Protein AF-A0A0S2LND2-F1 (afdb_monomer)

Mean predicted aligned error: 16.45 Å

Secondary structure (DSSP, 8-state):
--HHHHHH--TTTHHHHHHHHS-----TTS--EEEESS-HHHHHHHHHHS---HHHHHHHTSGGGEEEE-HHHHHHHHHHHHHHH--HHHHHHHHHHTT-HHHHHHHHHHHHHHHHHHHHHHTT-STT-HHHHHHHHHHHHSSTTHHHHHHHHHHHHHHHHHTT-PPPTT---EEEETTEEEE-----SSHHHHHHHHTT---------THHHHSS-S------SS--

Organism: NCBI:txid993091

Radius of gyration: 30.18 Å; Cα contacts (8 Å, |Δi|>4): 184; chains: 1; bounding box: 76×58×68 Å

pLDDT: mean 71.15, std 20.19, range [30.23, 96.88]

Solvent-accessible surface area (backbone atoms only — not comparable to full-atom values): 13703 Å² total; per-residue (Å²): 137,55,80,65,56,69,72,65,60,41,87,82,48,32,71,50,55,57,46,70,72,64,65,66,90,74,66,94,85,62,72,67,42,86,43,59,73,63,54,76,69,58,52,66,52,55,60,70,80,39,79,86,53,63,67,59,65,58,40,63,81,29,75,90,26,48,44,78,29,46,65,70,53,48,36,49,51,26,47,45,49,23,73,64,68,66,42,48,64,30,54,15,47,33,27,42,78,71,67,41,48,72,60,15,54,51,33,46,54,49,50,52,51,52,54,51,47,54,57,25,48,77,65,65,51,30,90,88,24,68,69,44,44,54,54,52,52,54,60,48,61,74,38,96,58,27,69,59,55,50,51,52,49,49,53,52,50,53,50,62,68,36,54,86,51,78,75,50,98,81,63,80,53,89,41,78,56,94,94,37,83,47,88,63,88,72,97,53,64,41,76,68,50,48,54,59,46,58,80,66,52,67,97,53,88,40,88,38,49,44,18,70,84,68,72,65,72,87,41,30,78,57,83,67,94,66,87,129

Sequence (228 aa):
MTPWFNRLKNEENKNYYDFLENVGPYESNIKLHVHHIIPRFCFDFFLQESYKQTNLVEYRDSPANLIRLSLKDHIKAHQLLYEIYGDKRDASAVKLLTGQTSDAVKLWRQAGAEATHKLLKAKGSHFWSPEFQKIQVAKSLQKENALQSRSEGGKKGGRKRNINIAIKKDDRYLFFFKEKEYLCIFNCETGGDIVRILNKAIFTNLKRVTPLLKRQRKSLYGWSCEKL

Structure (mmCIF, N/CA/C/O backbone):
data_AF-A0A0S2LND2-F1
#
_entry.id   AF-A0A0S2LND2-F1
#
loop_
_atom_site.group_PDB
_atom_site.id
_atom_site.type_symbol
_atom_site.label_atom_id
_atom_site.label_alt_id
_atom_site.label_comp_id
_atom_site.label_asym_id
_atom_site.label_entity_id
_atom_site.label_seq_id
_atom_site.pdbx_PDB_ins_code
_atom_site.Cartn_x
_atom_site.Cartn_y
_atom_site.Cartn_z
_atom_site.occupancy
_atom_site.B_iso_or_equiv
_atom_site.auth_seq_id
_atom_site.auth_comp_id
_atom_site.auth_asym_id
_atom_site.auth_atom_id
_atom_site.pdbx_PDB_model_num
ATOM 1 N N . MET A 1 1 ? 24.317 0.286 -20.045 1.00 59.16 1 MET A N 1
ATOM 2 C CA . MET A 1 1 ? 23.834 0.453 -18.652 1.00 59.16 1 MET A CA 1
ATOM 3 C C . MET A 1 1 ? 24.978 0.941 -17.774 1.00 59.16 1 MET A C 1
ATOM 5 O O . MET A 1 1 ? 26.118 0.905 -18.220 1.00 59.16 1 MET A O 1
ATOM 9 N N . THR A 1 2 ? 24.685 1.477 -16.589 1.00 56.09 2 THR A N 1
ATOM 10 C CA . THR A 1 2 ? 25.661 2.175 -15.729 1.00 56.09 2 THR A CA 1
ATOM 11 C C . THR A 1 2 ? 26.394 1.233 -14.760 1.00 56.09 2 THR A C 1
ATOM 13 O O . THR A 1 2 ? 25.910 0.131 -14.506 1.00 56.09 2 THR A O 1
ATOM 16 N N . PRO A 1 3 ? 27.526 1.646 -14.148 1.00 58.41 3 PRO A N 1
ATOM 17 C CA . PRO A 1 3 ? 28.260 0.807 -13.190 1.00 58.41 3 PRO A CA 1
ATOM 18 C C . PRO A 1 3 ? 27.436 0.353 -11.973 1.00 58.41 3 PRO A C 1
ATOM 20 O O . PRO A 1 3 ? 27.696 -0.710 -11.416 1.00 58.41 3 PRO A O 1
ATOM 23 N N . TRP A 1 4 ? 26.428 1.135 -11.570 1.00 59.66 4 TRP A N 1
ATOM 24 C CA . TRP A 1 4 ? 25.508 0.772 -10.489 1.00 59.66 4 TRP A CA 1
ATOM 25 C C . TRP A 1 4 ? 24.573 -0.379 -10.866 1.00 59.66 4 TRP A C 1
ATOM 27 O O . TRP A 1 4 ? 24.298 -1.226 -10.025 1.00 59.66 4 TRP A O 1
ATOM 37 N N . PHE A 1 5 ? 24.146 -0.457 -12.129 1.00 57.81 5 PHE A N 1
ATOM 38 C CA . PHE A 1 5 ? 23.275 -1.523 -12.629 1.00 57.81 5 PHE A CA 1
ATOM 39 C C . PHE A 1 5 ? 23.896 -2.909 -12.392 1.00 57.81 5 PHE A C 1
ATOM 41 O O . PHE A 1 5 ? 23.303 -3.766 -11.740 1.00 57.81 5 PHE A O 1
ATOM 48 N N . ASN A 1 6 ? 25.150 -3.086 -12.817 1.00 61.78 6 ASN A N 1
ATOM 49 C CA . ASN A 1 6 ? 25.872 -4.353 -12.680 1.00 61.78 6 ASN A CA 1
ATOM 50 C C . ASN A 1 6 ? 26.235 -4.694 -11.224 1.00 61.78 6 ASN A C 1
ATOM 52 O O . ASN A 1 6 ? 26.449 -5.860 -10.919 1.00 61.78 6 ASN A O 1
ATOM 56 N N . ARG A 1 7 ? 26.312 -3.701 -10.324 1.00 64.88 7 ARG A N 1
ATOM 57 C CA . ARG A 1 7 ? 26.546 -3.930 -8.885 1.00 64.88 7 ARG A CA 1
ATOM 58 C C . ARG A 1 7 ? 25.305 -4.410 -8.141 1.00 64.88 7 ARG A C 1
ATOM 60 O O . ARG A 1 7 ? 25.451 -5.064 -7.116 1.00 64.88 7 ARG A O 1
ATOM 67 N N . LEU A 1 8 ? 24.111 -4.044 -8.610 1.00 69.38 8 LEU A N 1
ATOM 68 C CA . LEU A 1 8 ? 22.861 -4.433 -7.957 1.00 69.38 8 LEU A CA 1
ATOM 69 C C . LEU A 1 8 ? 22.284 -5.739 -8.493 1.00 69.38 8 LEU A C 1
ATOM 71 O O . LEU A 1 8 ? 21.543 -6.386 -7.760 1.00 69.38 8 LEU A O 1
ATOM 75 N N . LYS A 1 9 ? 22.622 -6.123 -9.728 1.00 73.69 9 LYS A N 1
ATOM 76 C CA . LYS A 1 9 ? 22.185 -7.372 -10.358 1.00 73.69 9 LYS A CA 1
ATOM 77 C C . LYS A 1 9 ? 22.767 -8.586 -9.613 1.00 73.69 9 LYS A C 1
ATOM 79 O O . LYS A 1 9 ? 23.920 -8.954 -9.822 1.00 73.69 9 LYS A O 1
ATOM 84 N N . ASN A 1 10 ? 21.962 -9.190 -8.742 1.00 79.81 10 ASN A N 1
ATOM 85 C CA . ASN A 1 10 ? 22.251 -10.416 -7.992 1.00 79.81 10 ASN A CA 1
ATOM 86 C C . ASN A 1 10 ? 21.235 -11.513 -8.373 1.00 79.81 10 ASN A C 1
ATOM 88 O O . ASN A 1 10 ? 20.334 -11.262 -9.169 1.00 79.81 10 ASN A O 1
ATOM 92 N N . GLU A 1 11 ? 21.349 -12.729 -7.830 1.00 78.56 11 GLU A N 1
ATOM 93 C CA . GLU A 1 11 ? 20.420 -13.821 -8.182 1.00 78.56 11 GLU A CA 1
ATOM 94 C C . GLU A 1 11 ? 18.953 -13.514 -7.827 1.00 78.56 11 GLU A C 1
ATOM 96 O O . GLU A 1 11 ? 18.056 -13.858 -8.594 1.00 78.56 11 GLU A O 1
ATOM 101 N N . GLU A 1 12 ? 18.707 -12.808 -6.720 1.00 80.75 12 GLU A N 1
ATOM 102 C CA . GLU A 1 12 ? 17.363 -12.487 -6.219 1.00 80.75 12 GLU A CA 1
ATOM 103 C C . GLU A 1 12 ? 16.606 -11.514 -7.135 1.00 80.75 12 GLU A C 1
ATOM 105 O O . GLU A 1 12 ? 15.390 -11.616 -7.286 1.00 80.75 12 GLU A O 1
ATOM 110 N N . ASN A 1 13 ? 17.315 -10.570 -7.763 1.00 85.81 13 ASN A N 1
ATOM 111 C CA . ASN A 1 13 ? 16.724 -9.534 -8.615 1.00 85.81 13 ASN A CA 1
ATOM 112 C C . ASN A 1 13 ? 17.078 -9.659 -10.107 1.00 85.81 13 ASN A C 1
ATOM 114 O O . ASN A 1 13 ? 16.601 -8.859 -10.920 1.00 85.81 13 ASN A O 1
ATOM 118 N N . LYS A 1 14 ? 17.850 -10.686 -10.489 1.00 88.06 14 LYS A N 1
ATOM 119 C CA . LYS A 1 14 ? 18.263 -10.968 -11.870 1.00 88.06 14 LYS A CA 1
ATOM 120 C C . LYS A 1 14 ? 17.094 -10.904 -12.850 1.00 88.06 14 LYS A C 1
ATOM 122 O O . LYS A 1 14 ? 17.193 -10.196 -13.843 1.00 88.06 14 LYS A O 1
ATOM 127 N N . ASN A 1 15 ? 15.972 -11.554 -12.535 1.00 90.88 15 ASN A N 1
ATOM 128 C CA . ASN A 1 15 ? 14.787 -11.604 -13.403 1.00 90.88 15 ASN A CA 1
ATOM 129 C C . ASN A 1 15 ? 14.220 -10.214 -13.752 1.00 90.88 15 ASN A C 1
ATOM 131 O O . ASN A 1 15 ? 13.685 -10.024 -14.841 1.00 90.88 15 ASN A O 1
ATOM 135 N N . TYR A 1 16 ? 14.331 -9.240 -12.844 1.00 93.88 16 TYR A N 1
ATOM 136 C CA . TYR A 1 16 ? 13.891 -7.866 -13.087 1.00 93.88 16 TYR A CA 1
ATOM 137 C C . TYR A 1 16 ? 14.854 -7.110 -14.007 1.00 93.88 16 TYR A C 1
ATOM 139 O O . TYR A 1 16 ? 14.415 -6.439 -14.942 1.00 93.88 16 TYR A O 1
ATOM 147 N N . TYR A 1 17 ? 16.161 -7.248 -13.785 1.00 91.38 17 TYR A N 1
ATOM 148 C CA . TYR A 1 17 ? 17.163 -6.597 -14.626 1.00 91.38 17 TYR A CA 1
ATOM 149 C C . TYR A 1 17 ? 17.274 -7.245 -16.013 1.00 91.38 17 TYR A C 1
ATOM 151 O O . TYR A 1 17 ? 17.298 -6.516 -16.998 1.00 91.38 17 TYR A O 1
ATOM 159 N N . ASP A 1 18 ? 17.235 -8.577 -16.110 1.00 91.75 18 ASP A N 1
ATOM 160 C CA . ASP A 1 18 ? 17.152 -9.314 -17.381 1.00 91.75 18 ASP A CA 1
ATOM 161 C C . ASP A 1 18 ? 15.888 -8.911 -18.164 1.00 91.75 18 ASP A C 1
ATOM 163 O O . ASP A 1 18 ? 15.943 -8.721 -19.377 1.00 91.75 18 ASP A O 1
ATOM 167 N N . PHE A 1 19 ? 14.749 -8.711 -17.490 1.00 94.88 19 PHE A N 1
ATOM 168 C CA . PHE A 1 19 ? 13.549 -8.171 -18.134 1.00 94.88 19 PHE A CA 1
ATOM 169 C C . PHE A 1 19 ? 13.796 -6.765 -18.705 1.00 94.88 19 PHE A C 1
ATOM 171 O O . PHE A 1 19 ? 13.543 -6.543 -19.886 1.00 94.88 19 PHE A O 1
ATOM 178 N N . LEU A 1 20 ? 14.341 -5.833 -17.912 1.00 93.31 20 LEU A N 1
ATOM 179 C CA . LEU A 1 20 ? 14.630 -4.465 -18.368 1.00 93.31 20 LEU A CA 1
ATOM 180 C C . LEU A 1 20 ? 15.717 -4.370 -19.456 1.00 93.31 20 LEU A C 1
ATOM 182 O O . LEU A 1 20 ? 15.761 -3.375 -20.177 1.00 93.31 20 LEU A O 1
ATOM 186 N N . GLU A 1 21 ? 16.579 -5.376 -19.591 1.00 90.50 21 GLU A N 1
ATOM 187 C CA . GLU A 1 21 ? 17.553 -5.483 -20.686 1.00 90.50 21 GLU A CA 1
ATOM 188 C C . GLU A 1 21 ? 16.912 -5.893 -22.019 1.00 90.50 21 GLU A C 1
ATOM 190 O O . GLU A 1 21 ? 17.428 -5.531 -23.075 1.00 90.50 21 GLU A O 1
ATOM 195 N N . ASN A 1 22 ? 15.794 -6.624 -21.974 1.00 90.56 22 ASN A N 1
ATOM 196 C CA . ASN A 1 22 ? 15.155 -7.254 -23.135 1.00 90.56 22 ASN A CA 1
ATOM 197 C C . ASN A 1 22 ? 13.796 -6.626 -23.519 1.00 90.56 22 ASN A C 1
ATOM 199 O O . ASN A 1 22 ? 13.070 -7.181 -24.342 1.00 90.56 22 ASN A O 1
ATOM 203 N N . VAL A 1 23 ? 13.421 -5.483 -22.932 1.00 91.19 23 VAL A N 1
ATOM 204 C CA . VAL A 1 23 ? 12.196 -4.742 -23.294 1.00 91.19 23 VAL A CA 1
ATOM 205 C C . VAL A 1 23 ? 12.387 -3.871 -24.538 1.00 91.19 23 VAL A C 1
ATOM 207 O O . VAL A 1 23 ? 13.377 -3.154 -24.684 1.00 91.19 23 VAL A O 1
ATOM 210 N N . GLY A 1 24 ? 11.369 -3.863 -25.399 1.00 82.06 24 GLY A N 1
ATOM 211 C CA . GLY A 1 24 ? 11.390 -3.167 -26.685 1.00 82.06 24 GLY A CA 1
ATOM 212 C C . GLY A 1 24 ? 12.057 -3.988 -27.806 1.00 82.06 24 GLY A C 1
ATOM 213 O O . GLY A 1 24 ? 12.371 -5.158 -27.603 1.00 82.06 24 GLY A O 1
ATOM 214 N N . PRO A 1 25 ? 12.262 -3.404 -29.004 1.00 84.19 25 PRO A N 1
ATOM 215 C CA . PRO A 1 25 ? 11.842 -2.060 -29.406 1.00 84.19 25 PRO A CA 1
ATOM 216 C C . PRO A 1 25 ? 10.313 -1.900 -29.421 1.00 84.19 25 PRO A C 1
ATOM 218 O O . PRO A 1 25 ? 9.569 -2.873 -29.512 1.00 84.19 25 PRO A O 1
ATOM 221 N N . TYR A 1 26 ? 9.845 -0.657 -29.318 1.00 89.31 26 TYR A N 1
ATOM 222 C CA . TYR A 1 26 ? 8.420 -0.319 -29.327 1.00 89.31 26 TYR A CA 1
ATOM 223 C C . TYR A 1 26 ? 8.013 0.339 -30.645 1.00 89.31 26 TYR A C 1
ATOM 225 O O . TYR A 1 26 ? 8.771 1.133 -31.202 1.00 89.31 26 TYR A O 1
ATOM 233 N N . GLU A 1 27 ? 6.797 0.051 -31.111 1.00 85.00 27 GLU A N 1
ATOM 234 C CA . GLU A 1 27 ? 6.183 0.765 -32.232 1.00 85.00 27 GLU A CA 1
ATOM 235 C C . GLU A 1 27 ? 5.976 2.255 -31.902 1.00 85.00 27 GLU A C 1
ATOM 237 O O . GLU A 1 27 ? 5.725 2.639 -30.755 1.00 85.00 27 GLU A O 1
ATOM 242 N N . SER A 1 28 ? 6.048 3.114 -32.923 1.00 83.06 28 SER A N 1
ATOM 243 C CA . SER A 1 28 ? 5.997 4.580 -32.785 1.00 83.06 28 SER A CA 1
ATOM 244 C C . SER A 1 28 ? 4.645 5.136 -32.312 1.00 83.06 28 SER A C 1
ATOM 246 O O . SER A 1 28 ? 4.571 6.282 -31.870 1.00 83.06 28 SER A O 1
ATOM 248 N N . ASN A 1 29 ? 3.584 4.332 -32.385 1.00 88.25 29 ASN A N 1
ATOM 249 C CA . ASN A 1 29 ? 2.224 4.635 -31.930 1.00 88.25 29 ASN A CA 1
ATOM 250 C C . ASN A 1 29 ? 1.997 4.331 -30.428 1.00 88.25 29 ASN A C 1
ATOM 252 O O . ASN A 1 29 ? 0.968 4.731 -29.876 1.00 88.25 29 ASN A O 1
ATOM 256 N N . ILE A 1 30 ? 2.920 3.634 -29.750 1.00 89.50 30 ILE A N 1
ATOM 257 C CA . ILE A 1 30 ? 2.738 3.198 -28.360 1.00 89.50 30 ILE A CA 1
ATOM 258 C C . ILE A 1 30 ? 3.013 4.355 -27.397 1.00 89.50 30 ILE A C 1
ATOM 260 O O . ILE A 1 30 ? 4.094 4.945 -27.371 1.00 89.50 30 ILE A O 1
ATOM 264 N N . LYS A 1 31 ? 2.051 4.635 -26.510 1.00 92.06 31 LYS A N 1
ATOM 265 C CA . LYS A 1 31 ? 2.265 5.553 -25.388 1.00 92.06 31 LYS A CA 1
ATOM 266 C C . LYS A 1 31 ? 3.255 4.946 -24.392 1.00 92.06 31 LYS A C 1
ATOM 268 O O . LYS A 1 31 ? 2.953 3.958 -23.724 1.00 92.06 31 LYS A O 1
ATOM 273 N N . LEU A 1 32 ? 4.418 5.581 -24.266 1.00 93.69 32 LEU A N 1
ATOM 274 C CA . LEU A 1 32 ? 5.462 5.174 -23.331 1.00 93.69 32 LEU A CA 1
ATOM 275 C C . LEU A 1 32 ? 5.312 5.852 -21.964 1.00 93.69 32 LEU A C 1
ATOM 277 O O . LEU A 1 32 ? 4.915 7.014 -21.855 1.00 93.69 32 LEU A O 1
ATOM 281 N N . HIS A 1 33 ? 5.681 5.118 -20.921 1.00 93.44 33 HIS A N 1
ATOM 282 C CA . HIS A 1 33 ? 5.673 5.540 -19.526 1.00 93.44 33 HIS A CA 1
ATOM 2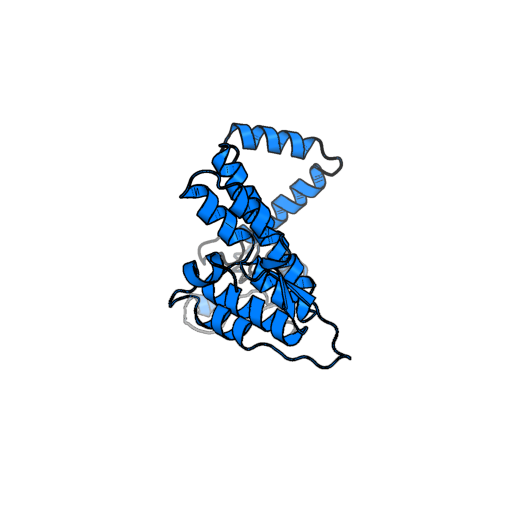83 C C . HIS A 1 33 ? 7.100 5.543 -18.972 1.00 93.44 33 HIS A C 1
ATOM 285 O O . HIS A 1 33 ? 7.905 4.683 -19.323 1.00 93.44 33 HIS A O 1
ATOM 291 N N . VAL A 1 34 ? 7.420 6.509 -18.110 1.00 93.62 34 VAL A N 1
ATOM 292 C CA . VAL A 1 34 ? 8.733 6.597 -17.454 1.00 93.62 34 VAL A CA 1
ATOM 293 C C . VAL A 1 34 ? 8.752 5.699 -16.219 1.00 93.62 34 VAL A C 1
ATOM 295 O O . VAL A 1 34 ? 7.918 5.864 -15.330 1.00 93.62 34 VAL A O 1
ATOM 298 N N . HIS A 1 35 ? 9.734 4.803 -16.162 1.00 93.31 35 HIS A N 1
ATOM 299 C CA . HIS A 1 35 ? 10.001 3.878 -15.061 1.00 93.31 35 HIS A CA 1
ATOM 300 C C . HIS A 1 35 ? 11.418 4.106 -14.512 1.00 93.31 35 HIS A C 1
ATOM 302 O O . HIS A 1 35 ? 12.316 4.477 -15.269 1.00 93.31 35 HIS A O 1
ATOM 308 N N . HIS A 1 36 ? 11.634 3.893 -13.209 1.00 92.25 36 HIS A N 1
ATOM 309 C CA . HIS A 1 36 ? 12.974 3.984 -12.609 1.00 92.25 36 HIS A CA 1
ATOM 310 C C . HIS A 1 36 ? 13.645 2.609 -12.635 1.00 92.25 36 HIS A C 1
ATOM 312 O O . HIS A 1 36 ? 13.106 1.655 -12.081 1.00 92.25 36 HIS A O 1
ATOM 318 N N . ILE A 1 37 ? 14.834 2.519 -13.230 1.00 91.12 37 ILE A N 1
ATOM 319 C CA . ILE A 1 37 ? 15.596 1.271 -13.354 1.00 91.12 37 ILE A CA 1
ATOM 320 C C . ILE A 1 37 ? 15.954 0.740 -11.961 1.00 91.12 37 ILE A C 1
ATOM 322 O O . ILE A 1 37 ? 15.578 -0.376 -11.618 1.00 91.12 37 ILE A O 1
ATOM 326 N N . ILE A 1 38 ? 16.603 1.560 -11.131 1.00 87.75 38 ILE A N 1
ATOM 327 C CA . ILE A 1 38 ? 16.764 1.301 -9.697 1.00 87.75 38 ILE A CA 1
ATOM 328 C C . ILE A 1 38 ? 15.608 2.001 -8.959 1.00 87.75 38 ILE A C 1
ATOM 330 O O . ILE A 1 38 ? 15.485 3.229 -9.071 1.00 87.75 38 ILE A O 1
ATOM 334 N N . PRO A 1 39 ? 14.774 1.282 -8.182 1.00 86.25 39 PRO A N 1
ATOM 335 C CA . PRO A 1 39 ? 13.691 1.884 -7.411 1.00 86.25 39 PRO A CA 1
ATOM 336 C C . PRO A 1 39 ? 14.202 2.893 -6.381 1.00 86.25 39 PRO A C 1
ATOM 338 O O . PRO A 1 39 ? 15.191 2.653 -5.688 1.00 86.25 39 PRO A O 1
ATOM 341 N N . ARG A 1 40 ? 13.477 4.005 -6.202 1.00 83.75 40 ARG A N 1
ATOM 342 C CA . ARG A 1 40 ? 13.867 5.087 -5.275 1.00 83.75 40 ARG A CA 1
ATOM 343 C C . ARG A 1 40 ? 14.145 4.616 -3.842 1.00 83.75 40 ARG A C 1
ATOM 345 O O . ARG A 1 40 ? 15.002 5.193 -3.188 1.00 83.75 40 ARG A O 1
ATOM 352 N N . PHE A 1 41 ? 13.457 3.578 -3.365 1.00 79.00 41 PHE A N 1
ATOM 353 C CA . PHE A 1 4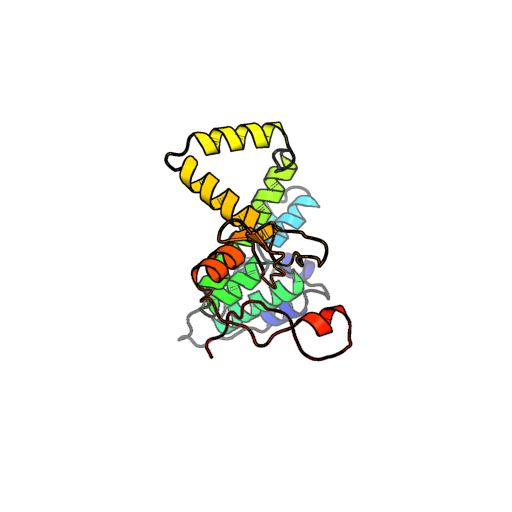1 ? 13.629 3.067 -2.002 1.00 79.00 41 PHE A CA 1
ATOM 354 C C . PHE A 1 41 ? 14.915 2.260 -1.794 1.00 79.00 41 PHE A C 1
ATOM 356 O O . PHE A 1 41 ? 15.380 2.156 -0.663 1.00 79.00 41 PHE A O 1
ATOM 363 N N . CYS A 1 42 ? 15.522 1.722 -2.856 1.00 79.00 42 CYS A N 1
ATOM 364 C CA . CYS A 1 42 ? 16.818 1.052 -2.754 1.00 79.00 42 CYS A CA 1
ATOM 365 C C . CYS A 1 42 ? 17.922 2.060 -2.387 1.00 79.00 42 CYS A C 1
ATOM 367 O O . CYS A 1 42 ? 18.831 1.737 -1.631 1.00 79.00 42 CYS A O 1
ATOM 369 N N . PHE A 1 43 ? 17.805 3.317 -2.834 1.00 78.81 43 PHE A N 1
ATOM 370 C CA . PHE A 1 43 ? 18.737 4.387 -2.460 1.00 78.81 43 PHE A CA 1
ATOM 371 C C . PHE A 1 43 ? 18.705 4.683 -0.954 1.00 78.81 43 PHE A C 1
ATOM 373 O O . PHE A 1 43 ? 19.757 4.930 -0.371 1.00 78.81 43 PHE A O 1
ATOM 380 N N . ASP A 1 44 ? 17.539 4.588 -0.305 1.00 70.94 44 ASP A N 1
ATOM 381 C CA . ASP A 1 44 ? 17.414 4.781 1.148 1.00 70.94 44 ASP A CA 1
ATOM 382 C C . ASP A 1 44 ? 18.183 3.710 1.951 1.00 70.94 44 ASP A C 1
ATOM 384 O O . ASP A 1 44 ? 18.557 3.962 3.097 1.00 70.94 44 ASP A O 1
ATOM 388 N N . PHE A 1 45 ? 18.433 2.531 1.363 1.00 66.00 45 PHE A N 1
ATOM 389 C CA . PHE A 1 45 ? 19.274 1.473 1.935 1.00 66.00 45 PHE A CA 1
ATOM 390 C C . PHE A 1 45 ? 20.769 1.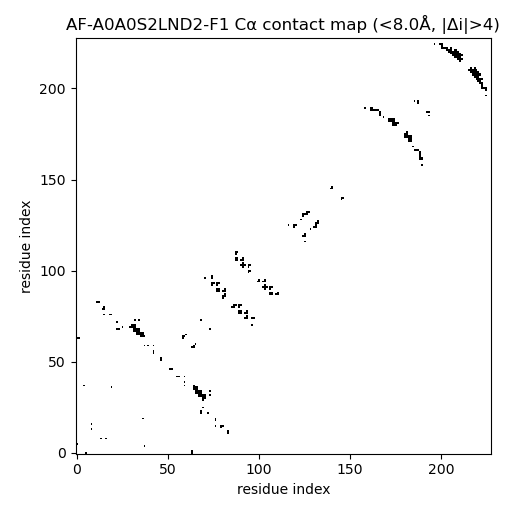788 1.748 1.00 66.00 45 PHE A C 1
ATOM 392 O O . PHE A 1 45 ? 21.512 1.853 2.724 1.00 66.00 45 PHE A O 1
ATOM 399 N N . PHE A 1 46 ? 21.208 2.100 0.521 1.00 63.62 46 PHE A N 1
ATOM 400 C CA . PHE A 1 46 ? 22.625 2.406 0.241 1.00 63.62 46 PHE A CA 1
ATOM 401 C C . PHE A 1 46 ? 23.146 3.653 0.976 1.00 63.62 46 PHE A C 1
ATOM 403 O O . PHE A 1 46 ? 24.326 3.714 1.329 1.00 63.62 46 PHE A O 1
ATOM 410 N N . LEU A 1 47 ? 22.263 4.619 1.254 1.00 62.44 47 LEU A N 1
ATOM 411 C CA . LEU A 1 47 ? 22.558 5.816 2.050 1.00 62.44 47 LEU A CA 1
ATOM 412 C C . LEU A 1 47 ? 22.701 5.549 3.564 1.00 62.44 47 LEU A C 1
ATOM 414 O O . LEU A 1 47 ? 23.107 6.459 4.287 1.00 62.44 47 LEU A O 1
ATOM 418 N N . GLN A 1 48 ? 22.361 4.348 4.052 1.00 59.72 48 GLN A N 1
ATOM 419 C CA . GLN A 1 48 ? 22.580 3.940 5.448 1.00 59.72 48 GLN A CA 1
ATOM 420 C C . GLN A 1 48 ? 23.914 3.207 5.638 1.00 59.72 48 GLN A C 1
ATOM 422 O O . GLN A 1 48 ? 24.583 3.441 6.641 1.00 59.72 48 GLN A O 1
ATOM 427 N N . GLU A 1 49 ? 24.317 2.355 4.691 1.00 55.38 49 GLU A N 1
ATOM 428 C CA . GLU A 1 49 ? 25.535 1.535 4.824 1.00 55.38 49 GLU A CA 1
ATOM 429 C C . GLU A 1 49 ? 26.826 2.235 4.379 1.00 55.38 49 GLU A C 1
ATOM 431 O O . GLU A 1 49 ? 27.916 1.833 4.782 1.00 55.38 49 GLU A O 1
ATOM 436 N N . SER A 1 50 ? 26.740 3.288 3.561 1.00 47.12 50 SER A N 1
ATOM 437 C CA . SER A 1 50 ? 27.926 4.008 3.092 1.00 47.12 50 SER A CA 1
ATOM 438 C C . SER A 1 50 ? 27.730 5.521 3.098 1.00 47.12 50 SER A C 1
ATOM 440 O O . SER A 1 50 ? 26.650 6.033 2.801 1.00 47.12 50 SER A O 1
ATOM 442 N N . TYR A 1 51 ? 28.801 6.235 3.468 1.00 47.78 51 TYR A N 1
ATOM 443 C CA . TYR A 1 51 ? 28.883 7.699 3.509 1.00 47.78 51 TYR A CA 1
ATOM 444 C C . TYR A 1 51 ? 28.191 8.347 2.310 1.00 47.78 51 TYR A C 1
ATOM 446 O O . TYR A 1 51 ? 28.394 7.892 1.191 1.00 47.78 51 TYR A O 1
ATOM 454 N N . LYS A 1 52 ? 27.464 9.449 2.556 1.00 51.75 52 LYS A N 1
ATOM 455 C CA . LYS A 1 52 ? 26.761 10.312 1.585 1.00 51.75 52 LYS A CA 1
ATOM 456 C C . LYS A 1 52 ? 27.534 10.531 0.267 1.00 51.75 52 LYS A C 1
ATOM 458 O O . LYS A 1 52 ? 28.131 11.587 0.062 1.00 51.75 52 LYS A O 1
ATOM 463 N N . GLN A 1 53 ? 27.485 9.571 -0.652 1.00 58.31 53 GLN A N 1
ATOM 464 C CA . GLN A 1 53 ? 28.004 9.736 -2.003 1.00 58.31 53 GLN A CA 1
ATOM 465 C C . GLN A 1 53 ? 26.998 10.612 -2.746 1.00 58.31 53 GLN A C 1
ATOM 467 O O . GLN A 1 53 ? 25.926 10.149 -3.133 1.00 58.31 53 GLN A O 1
ATOM 472 N N . THR A 1 54 ? 27.330 11.892 -2.908 1.00 57.03 54 THR A N 1
ATOM 473 C CA . THR A 1 54 ? 26.531 12.901 -3.632 1.00 57.03 54 THR A CA 1
ATOM 474 C C . THR A 1 54 ? 26.034 12.365 -4.974 1.00 57.03 54 THR A C 1
ATOM 476 O O . THR A 1 54 ? 24.842 12.426 -5.274 1.00 57.03 54 THR A O 1
ATOM 479 N N . ASN A 1 55 ? 26.925 11.681 -5.691 1.00 67.12 55 ASN A N 1
ATOM 480 C CA . ASN A 1 55 ? 26.693 11.071 -6.996 1.00 67.12 55 ASN A CA 1
ATOM 481 C C . ASN A 1 55 ? 25.544 10.037 -6.993 1.00 67.12 55 ASN A C 1
ATOM 483 O O . ASN A 1 55 ? 24.895 9.842 -8.015 1.00 67.12 55 ASN A O 1
ATOM 487 N N . LEU A 1 56 ? 25.272 9.362 -5.866 1.00 71.06 56 LEU A N 1
ATOM 488 C CA . LEU A 1 56 ? 24.187 8.376 -5.729 1.00 71.06 56 LEU A CA 1
ATOM 489 C C . LEU A 1 56 ? 22.815 9.059 -5.597 1.00 71.06 56 LEU A C 1
ATOM 491 O O . LEU A 1 56 ? 21.826 8.578 -6.149 1.00 71.06 56 LEU A O 1
ATOM 495 N N . VAL A 1 57 ? 22.759 10.203 -4.905 1.00 71.44 57 VAL A N 1
ATOM 496 C CA . VAL A 1 57 ? 21.540 11.019 -4.770 1.00 71.44 57 VAL A CA 1
ATOM 497 C C . VAL A 1 57 ? 21.202 11.698 -6.097 1.00 71.44 57 VAL A C 1
ATOM 499 O O . VAL A 1 57 ? 20.044 11.685 -6.508 1.00 71.44 57 VAL A O 1
ATOM 502 N N . GLU A 1 58 ? 22.211 12.227 -6.790 1.00 78.31 58 GLU A N 1
ATOM 503 C CA . GLU A 1 58 ? 22.072 12.802 -8.134 1.00 78.31 58 GLU A CA 1
ATOM 504 C C . GLU A 1 58 ? 21.644 11.746 -9.163 1.00 78.31 58 GLU A C 1
ATOM 506 O O . GLU A 1 58 ? 20.764 12.000 -9.987 1.00 78.31 58 GLU A O 1
ATOM 511 N N . TYR A 1 59 ? 22.195 10.528 -9.080 1.00 82.44 59 TYR A N 1
ATOM 512 C CA . TYR A 1 59 ? 21.829 9.438 -9.983 1.00 82.44 59 TYR A CA 1
ATOM 513 C C . TYR A 1 59 ? 20.355 9.021 -9.863 1.00 82.44 59 TYR A C 1
ATOM 515 O O . TYR A 1 59 ? 19.744 8.693 -10.883 1.00 82.44 59 TYR A O 1
ATOM 523 N N . ARG A 1 60 ? 19.769 9.069 -8.654 1.00 85.00 60 ARG A N 1
ATOM 524 C CA . ARG A 1 60 ? 18.409 8.578 -8.346 1.00 85.00 60 ARG A CA 1
ATOM 525 C C . ARG A 1 60 ? 17.344 9.048 -9.334 1.00 85.00 60 ARG A C 1
ATOM 527 O O . ARG A 1 60 ? 16.541 8.234 -9.785 1.00 85.00 60 ARG A O 1
ATOM 534 N N . ASP A 1 61 ? 17.352 10.340 -9.643 1.00 86.38 61 ASP A N 1
ATOM 535 C CA . ASP A 1 61 ? 16.370 10.999 -10.512 1.00 86.38 61 ASP A CA 1
ATOM 536 C C . ASP A 1 61 ? 16.975 11.418 -11.869 1.00 86.38 61 ASP A C 1
ATOM 538 O O . ASP A 1 61 ? 16.347 12.142 -12.642 1.00 86.38 61 ASP A O 1
ATOM 542 N N . SER A 1 62 ? 18.197 10.962 -12.170 1.00 89.12 62 SER A N 1
ATOM 543 C CA . SER A 1 62 ? 18.886 11.253 -13.429 1.00 89.12 62 SER A CA 1
ATOM 544 C C . SER A 1 62 ? 18.268 10.496 -14.614 1.00 89.12 62 SER A C 1
ATOM 546 O O . SER A 1 62 ? 17.792 9.370 -14.438 1.00 89.12 62 SER A O 1
ATOM 548 N N . PRO A 1 63 ? 18.364 11.018 -15.855 1.00 90.00 63 PRO A N 1
ATOM 549 C CA . PRO A 1 63 ? 17.942 10.291 -17.057 1.00 90.00 63 PRO A CA 1
ATOM 550 C C . PRO A 1 63 ? 18.590 8.908 -17.209 1.00 90.00 63 PRO A C 1
ATOM 552 O O . PRO A 1 63 ? 17.989 8.016 -17.794 1.00 90.00 63 PRO A O 1
ATOM 555 N N . ALA A 1 64 ? 19.788 8.705 -16.651 1.00 87.88 64 ALA A N 1
ATOM 556 C CA . ALA A 1 64 ? 20.499 7.431 -16.693 1.00 87.88 64 ALA A CA 1
ATOM 557 C C . ALA A 1 64 ? 19.909 6.353 -15.756 1.00 87.88 64 ALA A C 1
ATOM 559 O O . ALA A 1 64 ? 20.222 5.177 -15.934 1.00 87.88 64 ALA A O 1
ATOM 560 N N . ASN A 1 65 ? 19.040 6.727 -14.806 1.00 90.88 65 ASN A N 1
ATOM 561 C CA . ASN A 1 65 ? 18.236 5.802 -13.999 1.00 90.88 65 ASN A CA 1
ATOM 562 C C . ASN A 1 65 ? 16.789 5.655 -14.517 1.00 90.88 65 ASN A C 1
ATOM 564 O O . ASN A 1 65 ? 15.966 5.019 -13.860 1.00 90.88 65 ASN A O 1
ATOM 568 N N . LEU A 1 66 ? 16.448 6.241 -15.669 1.00 91.62 66 LEU A N 1
ATOM 569 C CA . LEU A 1 66 ? 15.094 6.221 -16.221 1.00 91.62 66 LEU A CA 1
ATOM 570 C C . LEU A 1 66 ? 15.040 5.417 -17.522 1.00 91.62 66 LEU A C 1
ATOM 572 O O . LEU A 1 66 ? 15.852 5.605 -18.424 1.00 91.62 66 LEU A O 1
ATOM 576 N N . ILE A 1 67 ? 14.032 4.556 -17.639 1.00 92.75 67 ILE A N 1
ATOM 577 C CA . ILE A 1 67 ? 13.709 3.810 -18.860 1.00 92.75 67 ILE A CA 1
ATOM 578 C C . ILE A 1 67 ? 12.272 4.126 -19.288 1.00 92.75 67 ILE A C 1
ATOM 580 O O . ILE A 1 67 ? 11.419 4.463 -18.464 1.00 92.75 67 ILE A O 1
ATOM 584 N N . ARG A 1 68 ? 12.003 4.070 -20.595 1.00 93.94 68 ARG A N 1
ATOM 585 C CA . ARG A 1 68 ? 10.661 4.255 -21.159 1.00 93.94 68 ARG A CA 1
ATOM 586 C C . ARG A 1 68 ? 10.085 2.900 -21.549 1.00 93.94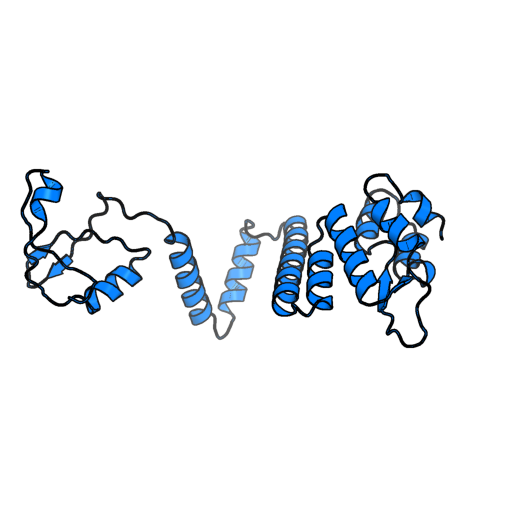 68 ARG A C 1
ATOM 588 O O . ARG A 1 68 ? 10.677 2.213 -22.371 1.00 93.94 68 ARG A O 1
ATOM 595 N N . LEU A 1 69 ? 8.943 2.545 -20.970 1.00 95.56 69 LEU A N 1
ATOM 596 C CA . LEU A 1 69 ? 8.288 1.244 -21.130 1.00 95.56 69 LEU A CA 1
ATOM 597 C C . LEU A 1 69 ? 6.892 1.403 -21.738 1.00 95.56 69 LEU A C 1
ATOM 599 O O . LEU A 1 69 ? 6.240 2.432 -21.537 1.00 95.56 69 LEU A O 1
ATOM 603 N N . SER A 1 70 ? 6.391 0.370 -22.418 1.00 95.81 70 SER A N 1
ATOM 604 C CA . SER A 1 70 ? 4.955 0.276 -22.712 1.00 95.81 70 SER A CA 1
ATOM 605 C C . SER A 1 70 ? 4.148 0.177 -21.407 1.00 95.81 70 SER A C 1
ATOM 607 O O . SER A 1 70 ? 4.686 -0.190 -20.360 1.00 95.81 70 SER A O 1
ATOM 609 N N . LEU A 1 71 ? 2.837 0.445 -21.443 1.00 95.06 71 LEU A N 1
ATOM 610 C CA . LEU A 1 71 ? 1.978 0.248 -20.265 1.00 95.06 71 LEU A CA 1
ATOM 611 C C . LEU A 1 71 ? 2.057 -1.194 -19.722 1.00 95.06 71 LEU A C 1
ATOM 613 O O . LEU A 1 71 ? 2.126 -1.390 -18.509 1.00 95.06 71 LEU A O 1
ATOM 617 N N . LYS A 1 72 ? 2.091 -2.193 -20.614 1.00 95.38 72 LYS A N 1
ATOM 618 C CA . LYS A 1 72 ? 2.191 -3.619 -20.263 1.00 95.38 72 LYS A CA 1
ATOM 619 C C . LYS A 1 72 ? 3.504 -3.925 -19.540 1.00 95.38 72 LYS A C 1
ATOM 621 O O . LYS A 1 72 ? 3.498 -4.591 -18.506 1.00 95.38 72 LYS A O 1
ATOM 626 N N . ASP A 1 73 ? 4.611 -3.399 -20.050 1.00 96.62 73 ASP A N 1
ATOM 627 C CA . ASP A 1 73 ? 5.939 -3.677 -19.499 1.00 96.62 73 ASP A CA 1
ATOM 628 C C . ASP A 1 73 ? 6.202 -2.887 -18.218 1.00 96.62 73 ASP A C 1
ATOM 630 O O . ASP A 1 73 ? 6.839 -3.396 -17.304 1.00 96.62 73 ASP A O 1
ATOM 634 N N . HIS A 1 74 ? 5.627 -1.690 -18.089 1.00 96.50 74 HIS A N 1
ATOM 635 C CA . HIS A 1 74 ? 5.637 -0.920 -16.846 1.00 96.50 74 HIS A CA 1
ATOM 636 C C . HIS A 1 74 ? 4.859 -1.632 -15.727 1.00 96.50 74 HIS A C 1
ATOM 638 O O . HIS A 1 74 ? 5.314 -1.675 -14.583 1.00 96.50 74 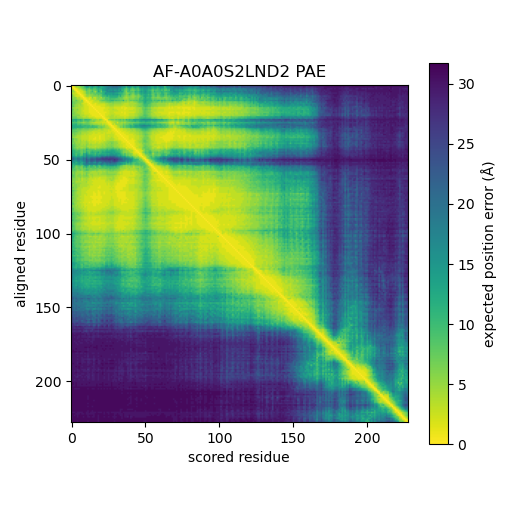HIS A O 1
ATOM 644 N N . ILE A 1 75 ? 3.724 -2.266 -16.055 1.00 96.50 75 ILE A N 1
ATOM 645 C CA . ILE A 1 75 ? 3.009 -3.150 -15.122 1.00 96.50 75 ILE A CA 1
ATOM 646 C C . ILE A 1 75 ? 3.896 -4.338 -14.728 1.00 96.50 75 ILE A C 1
ATOM 648 O O . ILE A 1 75 ? 4.018 -4.619 -13.535 1.00 96.50 75 ILE A O 1
ATOM 652 N N . LYS A 1 76 ? 4.539 -5.019 -15.690 1.00 96.88 76 LYS A N 1
ATOM 653 C CA . LYS A 1 76 ? 5.388 -6.184 -15.383 1.00 96.88 76 LYS A CA 1
ATOM 654 C C . LYS A 1 76 ? 6.641 -5.806 -14.582 1.00 96.88 76 LYS A C 1
ATOM 656 O O . LYS A 1 76 ? 7.005 -6.548 -13.673 1.00 96.88 76 LYS A O 1
ATOM 661 N N . ALA A 1 77 ? 7.233 -4.637 -14.829 1.00 96.62 77 ALA A N 1
ATOM 662 C CA . ALA A 1 77 ? 8.326 -4.089 -14.029 1.00 96.62 77 ALA A CA 1
ATOM 663 C C . ALA A 1 77 ? 7.920 -3.942 -12.552 1.00 96.62 77 ALA A C 1
ATOM 665 O O . ALA A 1 77 ? 8.604 -4.465 -11.676 1.00 96.62 77 ALA A O 1
ATOM 666 N N . HIS A 1 78 ? 6.771 -3.316 -12.267 1.00 96.38 78 HIS A N 1
ATOM 667 C CA . HIS A 1 78 ? 6.267 -3.198 -10.894 1.00 96.38 78 HIS A CA 1
ATOM 668 C C . HIS A 1 78 ? 5.840 -4.542 -10.276 1.00 96.38 78 HIS A C 1
ATOM 670 O O . HIS A 1 78 ? 5.989 -4.721 -9.070 1.00 96.38 78 HIS A O 1
ATOM 676 N N . GLN A 1 79 ? 5.345 -5.505 -11.063 1.00 96.44 79 GLN A N 1
ATOM 677 C CA . GLN A 1 79 ? 5.087 -6.865 -10.563 1.00 96.44 79 GLN A CA 1
ATOM 678 C C . GLN A 1 79 ? 6.383 -7.534 -10.092 1.00 96.44 79 GLN A C 1
ATOM 680 O O . GLN A 1 79 ? 6.443 -7.993 -8.958 1.00 96.44 79 GLN A O 1
ATOM 685 N N . LEU A 1 80 ? 7.433 -7.512 -10.920 1.00 95.69 80 LEU A N 1
ATOM 686 C CA . LEU A 1 80 ? 8.745 -8.075 -10.586 1.00 95.69 80 LEU A CA 1
ATOM 687 C C . LEU A 1 80 ? 9.368 -7.380 -9.362 1.00 95.69 80 LEU A C 1
ATOM 689 O O . LEU A 1 80 ? 9.867 -8.050 -8.464 1.00 95.69 80 LEU A O 1
ATOM 693 N N . LEU A 1 81 ? 9.275 -6.050 -9.262 1.00 93.69 81 LEU A N 1
ATOM 694 C CA . LEU A 1 81 ? 9.719 -5.317 -8.068 1.00 93.69 81 LEU A CA 1
ATOM 695 C C . LEU A 1 81 ? 8.940 -5.707 -6.806 1.00 93.69 81 LEU A C 1
ATOM 697 O O . LEU A 1 81 ? 9.532 -5.818 -5.732 1.00 93.69 81 LEU A O 1
ATOM 701 N N . TYR A 1 82 ? 7.631 -5.937 -6.919 1.00 93.44 82 TYR A N 1
ATOM 702 C CA . TYR A 1 82 ? 6.825 -6.402 -5.794 1.00 93.44 82 TYR A CA 1
ATOM 703 C C . TYR A 1 82 ? 7.159 -7.846 -5.389 1.00 93.44 82 TYR A C 1
ATOM 705 O O . TYR A 1 82 ? 7.216 -8.131 -4.195 1.00 93.44 82 TYR A O 1
ATOM 713 N N . GLU A 1 83 ? 7.423 -8.727 -6.359 1.00 93.31 83 GLU A N 1
ATOM 714 C CA . GLU A 1 83 ? 7.883 -10.105 -6.137 1.00 93.31 83 GLU A CA 1
ATOM 715 C C . GLU A 1 83 ? 9.227 -10.136 -5.377 1.00 93.31 83 GLU A C 1
ATOM 717 O O . GLU A 1 83 ? 9.381 -10.942 -4.464 1.00 93.31 83 GLU A O 1
ATOM 722 N N . ILE A 1 84 ? 10.160 -9.225 -5.694 1.00 90.75 84 ILE A N 1
ATOM 723 C CA . ILE A 1 84 ? 11.491 -9.140 -5.059 1.00 90.75 84 ILE A CA 1
ATOM 724 C C . ILE A 1 84 ? 11.435 -8.473 -3.673 1.00 90.75 84 ILE A C 1
ATOM 726 O O . ILE A 1 84 ? 11.993 -8.989 -2.708 1.00 90.75 84 ILE A O 1
ATOM 730 N N . TYR A 1 85 ? 10.796 -7.303 -3.560 1.00 87.12 85 TYR A N 1
ATOM 731 C CA . TYR A 1 85 ? 10.926 -6.431 -2.380 1.00 87.12 85 TYR A CA 1
ATOM 732 C C . TYR A 1 85 ? 9.689 -6.393 -1.470 1.00 87.12 85 TYR A C 1
ATOM 734 O O . TYR A 1 85 ? 9.745 -5.825 -0.377 1.00 87.12 85 TYR A O 1
ATOM 742 N N . GLY A 1 86 ? 8.547 -6.933 -1.908 1.00 88.62 86 GLY A N 1
ATOM 743 C CA . GLY A 1 86 ? 7.287 -6.901 -1.155 1.00 88.62 86 GLY A CA 1
ATOM 744 C C . GLY A 1 86 ? 6.710 -5.497 -0.910 1.00 88.62 86 GLY A C 1
ATOM 745 O O . GLY A 1 86 ? 5.820 -5.334 -0.067 1.00 88.62 86 GLY A O 1
ATOM 746 N N . ASP A 1 87 ? 7.194 -4.463 -1.610 1.00 86.31 87 ASP A N 1
ATOM 747 C CA . ASP A 1 87 ? 6.798 -3.077 -1.352 1.00 86.31 87 ASP A CA 1
ATOM 748 C C . ASP A 1 87 ? 5.369 -2.781 -1.840 1.00 86.31 87 ASP A C 1
ATOM 750 O O . ASP A 1 87 ? 5.031 -2.854 -3.023 1.00 86.31 87 ASP A O 1
ATOM 754 N N . LYS A 1 88 ? 4.503 -2.370 -0.910 1.00 88.81 88 LYS A N 1
ATOM 755 C CA . LYS A 1 88 ? 3.100 -2.016 -1.187 1.00 88.81 88 LYS A CA 1
ATOM 756 C C . LYS A 1 88 ? 2.946 -0.870 -2.194 1.00 88.81 88 LYS A C 1
ATOM 758 O O . LYS A 1 88 ? 1.860 -0.713 -2.754 1.00 88.81 88 LYS A O 1
ATOM 763 N N . ARG A 1 89 ? 3.987 -0.061 -2.423 1.00 89.00 89 ARG A N 1
ATOM 764 C CA . ARG A 1 89 ? 4.017 0.987 -3.455 1.00 89.00 89 ARG A CA 1
ATOM 765 C C . ARG A 1 89 ? 3.994 0.390 -4.858 1.00 89.00 89 ARG A C 1
ATOM 767 O O . ARG A 1 89 ? 3.214 0.877 -5.673 1.00 89.00 89 ARG A O 1
ATOM 774 N N . ASP A 1 90 ? 4.746 -0.678 -5.105 1.00 93.25 90 ASP A N 1
ATOM 775 C CA . ASP A 1 90 ? 4.777 -1.377 -6.393 1.00 93.25 90 ASP A CA 1
ATOM 776 C C . ASP A 1 90 ? 3.476 -2.152 -6.640 1.00 93.25 90 ASP A C 1
ATOM 778 O O . ASP A 1 90 ? 2.843 -1.973 -7.681 1.00 93.25 90 ASP A O 1
ATOM 782 N N . ALA A 1 91 ? 2.961 -2.877 -5.639 1.00 92.25 91 ALA A N 1
ATOM 783 C CA . ALA A 1 91 ? 1.629 -3.494 -5.721 1.00 92.25 91 ALA A CA 1
ATOM 784 C C . ALA A 1 91 ? 0.504 -2.467 -5.979 1.00 92.25 91 ALA A C 1
ATOM 786 O O . ALA A 1 91 ? -0.462 -2.749 -6.693 1.00 92.25 91 ALA A O 1
ATOM 787 N N . SER A 1 92 ? 0.627 -1.258 -5.420 1.00 92.56 92 SER A N 1
ATOM 788 C CA . SER A 1 92 ? -0.283 -0.147 -5.712 1.00 92.56 92 SER A CA 1
ATOM 789 C C . SER A 1 92 ? -0.120 0.377 -7.141 1.00 92.56 92 SER A C 1
ATOM 791 O O . SER A 1 92 ? -1.123 0.626 -7.806 1.00 92.56 92 SER A O 1
ATOM 793 N N . ALA A 1 93 ? 1.113 0.500 -7.643 1.00 93.12 93 ALA A N 1
ATOM 794 C CA . ALA A 1 93 ? 1.382 0.927 -9.013 1.00 93.12 93 ALA A CA 1
ATOM 795 C C . ALA A 1 93 ? 0.807 -0.064 -10.040 1.00 93.12 93 ALA A C 1
ATOM 797 O O . ALA A 1 93 ? 0.099 0.361 -10.951 1.00 93.12 93 ALA A O 1
ATOM 798 N N . VAL A 1 94 ? 0.980 -1.378 -9.832 1.00 94.81 94 VAL A N 1
ATOM 799 C CA . VAL A 1 94 ? 0.317 -2.432 -10.628 1.00 94.81 94 VAL A CA 1
ATOM 800 C C . VAL A 1 94 ? -1.198 -2.223 -10.659 1.00 94.81 94 VAL A C 1
ATOM 802 O O . VAL A 1 94 ? -1.802 -2.207 -11.733 1.00 94.81 94 VAL A O 1
ATOM 805 N N . LYS A 1 95 ? -1.827 -2.019 -9.496 1.00 92.94 95 LYS A N 1
ATOM 806 C CA . LYS A 1 95 ? -3.277 -1.787 -9.396 1.00 92.94 95 LYS A CA 1
ATOM 807 C C . LYS A 1 95 ? -3.723 -0.485 -10.061 1.00 92.94 95 LYS A C 1
ATOM 809 O O . LYS A 1 95 ? -4.756 -0.471 -10.720 1.00 92.94 95 LYS A O 1
ATOM 814 N N . LEU A 1 96 ? -2.949 0.590 -9.949 1.00 93.31 96 LEU A N 1
ATOM 815 C CA . LEU A 1 96 ? -3.250 1.869 -10.591 1.00 93.31 96 LEU A CA 1
ATOM 816 C C . LEU A 1 96 ? -3.187 1.758 -12.121 1.00 93.31 96 LEU A C 1
ATOM 818 O O . LEU A 1 96 ? -4.120 2.174 -12.804 1.00 93.31 96 LEU A O 1
ATOM 822 N N . LEU A 1 97 ? -2.113 1.162 -12.646 1.00 92.56 97 LEU A N 1
ATOM 823 C CA . LEU A 1 97 ? -1.880 0.983 -14.082 1.00 92.56 97 LEU A CA 1
ATOM 824 C C . LEU A 1 97 ? -2.865 -0.013 -14.724 1.00 92.56 97 LEU A C 1
ATOM 826 O O . LEU A 1 97 ? -3.139 0.089 -15.915 1.00 92.56 97 LEU A O 1
ATOM 830 N N . THR A 1 98 ? -3.444 -0.926 -13.936 1.00 93.25 98 THR A N 1
ATOM 831 C CA . THR A 1 98 ? -4.530 -1.837 -14.354 1.00 93.25 98 THR A CA 1
ATOM 832 C C . THR A 1 98 ? -5.943 -1.284 -14.095 1.00 93.25 98 THR A C 1
ATOM 834 O O . THR A 1 98 ? -6.925 -2.005 -14.253 1.00 93.25 98 THR A O 1
ATOM 837 N N . GLY A 1 99 ? -6.079 -0.012 -13.697 1.00 91.19 99 GLY A N 1
ATOM 838 C CA . GLY A 1 99 ? -7.374 0.659 -13.500 1.00 91.19 99 GLY A CA 1
ATOM 839 C C . GLY A 1 99 ? -8.073 0.386 -12.158 1.00 91.19 99 GLY A C 1
ATOM 840 O O . GLY A 1 99 ? -9.129 0.958 -11.891 1.00 91.19 99 GLY A O 1
ATOM 841 N N . GLN A 1 100 ? -7.485 -0.415 -11.266 1.00 92.38 100 GLN A N 1
ATOM 842 C CA . GLN A 1 100 ? -7.998 -0.731 -9.923 1.00 92.38 100 GLN A CA 1
ATOM 843 C C . GLN A 1 100 ? -7.701 0.399 -8.913 1.00 92.38 100 GLN A C 1
ATOM 845 O O . GLN A 1 100 ? -7.067 0.203 -7.871 1.00 92.38 100 GLN A O 1
ATOM 850 N N . THR A 1 101 ? -8.153 1.614 -9.233 1.00 91.69 101 THR A N 1
ATOM 851 C CA . THR A 1 101 ? -7.811 2.862 -8.525 1.00 91.69 101 THR A CA 1
ATOM 852 C C . THR A 1 101 ? -8.174 2.854 -7.036 1.00 91.69 101 THR A C 1
ATOM 854 O O . THR A 1 101 ? -7.395 3.337 -6.213 1.00 91.69 101 THR A O 1
ATOM 857 N N . SER A 1 102 ? -9.317 2.276 -6.657 1.00 89.81 102 SER A N 1
ATOM 858 C CA . SER A 1 102 ? -9.777 2.192 -5.263 1.00 89.81 102 SER A CA 1
ATOM 859 C C . SER A 1 102 ? -8.838 1.363 -4.377 1.00 89.81 102 SER A C 1
ATOM 861 O O . SER A 1 102 ? -8.496 1.783 -3.266 1.00 89.81 102 SER A O 1
ATOM 863 N N . ASP A 1 103 ? -8.372 0.220 -4.879 1.00 87.44 103 ASP A N 1
ATOM 864 C CA . ASP A 1 103 ? -7.428 -0.644 -4.172 1.00 87.44 103 ASP A CA 1
ATOM 865 C C . ASP A 1 103 ? -6.009 -0.061 -4.157 1.00 87.44 103 ASP A C 1
ATOM 867 O O . ASP A 1 103 ? -5.323 -0.168 -3.139 1.00 87.44 103 ASP A O 1
ATOM 871 N N . ALA A 1 104 ? -5.577 0.597 -5.238 1.00 87.81 104 ALA A N 1
ATOM 872 C CA . ALA A 1 104 ? -4.308 1.326 -5.268 1.00 87.81 104 ALA A CA 1
ATOM 873 C C . ALA A 1 104 ? -4.278 2.419 -4.181 1.00 87.81 104 ALA A C 1
ATOM 875 O O . ALA A 1 104 ? -3.396 2.447 -3.321 1.00 87.81 104 ALA A O 1
ATOM 876 N N . VAL A 1 105 ? -5.324 3.253 -4.108 1.00 87.38 105 VAL A N 1
ATOM 877 C CA . VAL A 1 105 ? -5.475 4.274 -3.055 1.00 87.38 105 VAL A CA 1
ATOM 878 C C . VAL A 1 105 ? -5.472 3.651 -1.651 1.00 87.38 105 VAL A C 1
ATOM 880 O O . VAL A 1 105 ? -4.910 4.234 -0.720 1.00 87.38 105 VAL A O 1
ATOM 883 N N . LYS A 1 106 ? -6.055 2.459 -1.471 1.00 90.25 106 LYS A N 1
ATOM 884 C CA . LYS A 1 106 ? -6.019 1.719 -0.199 1.00 90.25 106 LYS A CA 1
ATOM 885 C C . LYS A 1 106 ? -4.598 1.270 0.169 1.00 90.25 106 LYS A C 1
ATOM 887 O O . LYS A 1 106 ? -4.196 1.493 1.312 1.00 90.25 106 LYS A O 1
ATOM 892 N N . LEU A 1 107 ? -3.834 0.700 -0.767 1.00 87.94 107 LEU A N 1
ATOM 893 C CA . LEU A 1 107 ? -2.440 0.289 -0.540 1.00 87.94 107 LEU A CA 1
ATOM 894 C C . LEU A 1 107 ? -1.517 1.487 -0.275 1.00 87.94 107 LEU A C 1
ATOM 896 O O . LEU A 1 107 ? -0.749 1.460 0.686 1.00 87.94 107 LEU A O 1
ATOM 900 N N . TRP A 1 108 ? -1.638 2.574 -1.042 1.00 86.25 108 TRP A N 1
ATOM 901 C CA . TRP A 1 108 ? -0.890 3.811 -0.789 1.00 86.25 108 TRP A CA 1
ATOM 902 C C . TRP A 1 108 ? -1.185 4.407 0.593 1.00 86.25 108 TRP A C 1
ATOM 904 O O . TRP A 1 108 ? -0.256 4.804 1.297 1.00 86.25 108 TRP A O 1
ATOM 914 N N . ARG A 1 109 ? -2.453 4.420 1.032 1.00 86.25 109 ARG A N 1
ATOM 915 C CA . ARG A 1 109 ? -2.818 4.864 2.391 1.00 86.25 109 ARG A CA 1
ATOM 916 C C . ARG A 1 109 ? -2.187 3.986 3.477 1.00 86.25 109 ARG A C 1
ATOM 918 O O . ARG A 1 109 ? -1.772 4.518 4.503 1.00 86.25 109 ARG A O 1
ATOM 925 N N . GLN A 1 110 ? -2.086 2.672 3.258 1.00 87.94 110 GLN A N 1
ATOM 926 C CA . GLN A 1 110 ? -1.405 1.756 4.182 1.00 87.94 110 GLN A CA 1
ATOM 927 C C . GLN A 1 110 ? 0.107 2.015 4.230 1.00 87.94 110 GLN A C 1
ATOM 929 O O . GLN A 1 110 ? 0.647 2.205 5.318 1.00 87.94 110 GLN A O 1
ATOM 934 N N . ALA A 1 111 ? 0.772 2.122 3.076 1.00 84.81 111 ALA A N 1
ATOM 935 C CA . ALA A 1 111 ? 2.203 2.423 3.000 1.00 84.81 111 ALA A CA 1
ATOM 936 C C . ALA A 1 111 ? 2.550 3.775 3.659 1.00 84.81 111 ALA A C 1
ATOM 938 O O . ALA A 1 111 ? 3.497 3.865 4.441 1.00 84.81 111 ALA A O 1
ATOM 939 N N . GLY A 1 112 ? 1.739 4.813 3.420 1.00 85.94 112 GLY A N 1
ATOM 940 C CA . GLY A 1 112 ? 1.894 6.119 4.066 1.00 85.94 112 GLY A CA 1
ATOM 941 C C . GLY A 1 112 ? 1.691 6.069 5.586 1.00 85.94 112 GLY A C 1
ATOM 942 O O . GLY A 1 112 ? 2.449 6.696 6.330 1.00 85.94 112 GLY A O 1
ATOM 943 N N . ALA A 1 113 ? 0.723 5.283 6.072 1.00 86.69 113 ALA A N 1
ATOM 944 C CA . ALA A 1 113 ? 0.519 5.073 7.506 1.00 86.69 113 ALA A CA 1
ATOM 945 C C . ALA A 1 113 ? 1.697 4.324 8.156 1.00 86.69 113 ALA A C 1
ATOM 947 O O . ALA A 1 113 ? 2.128 4.693 9.248 1.00 86.69 113 ALA A O 1
ATOM 948 N N . GLU A 1 114 ? 2.259 3.320 7.479 1.00 87.12 114 GLU A N 1
ATOM 949 C CA . GLU A 1 114 ? 3.422 2.556 7.947 1.00 87.12 114 GLU A CA 1
ATOM 950 C C . GLU A 1 114 ? 4.696 3.410 7.997 1.00 87.12 114 GLU A C 1
ATOM 952 O O . GLU A 1 114 ? 5.403 3.393 9.008 1.00 87.12 114 GLU A O 1
ATOM 957 N N . ALA A 1 115 ? 4.957 4.219 6.965 1.00 85.50 115 ALA A N 1
ATOM 958 C CA . ALA A 1 115 ? 6.059 5.182 6.956 1.00 85.50 115 ALA A CA 1
ATOM 959 C C . ALA A 1 115 ? 5.915 6.221 8.085 1.00 85.50 115 ALA A C 1
ATOM 961 O O . ALA A 1 115 ? 6.854 6.449 8.851 1.00 85.50 115 ALA A O 1
ATOM 962 N N . THR A 1 116 ? 4.712 6.782 8.254 1.00 86.56 116 THR A N 1
ATOM 963 C CA . THR A 1 116 ? 4.397 7.705 9.359 1.00 86.56 116 THR A CA 1
ATOM 964 C C . THR A 1 116 ? 4.625 7.043 10.718 1.00 86.56 116 THR A C 1
ATOM 966 O O . THR A 1 116 ? 5.232 7.644 11.601 1.00 86.56 116 THR A O 1
ATOM 969 N N . HIS A 1 117 ? 4.196 5.790 10.892 1.00 86.12 117 HIS A N 1
ATOM 970 C CA . HIS A 1 117 ? 4.379 5.048 12.137 1.00 86.12 117 HIS A CA 1
ATOM 971 C C . HIS A 1 117 ? 5.860 4.786 12.455 1.00 86.12 117 HIS A C 1
ATOM 973 O O . HIS A 1 117 ? 6.266 4.971 13.603 1.00 86.12 117 HIS A O 1
ATOM 979 N N . LYS A 1 118 ? 6.686 4.428 11.458 1.00 85.62 118 LYS A N 1
ATOM 980 C CA . LYS A 1 118 ? 8.147 4.287 11.627 1.00 85.62 118 LYS A CA 1
ATOM 981 C C . LYS A 1 118 ? 8.787 5.603 12.093 1.00 85.62 118 LYS A C 1
ATOM 983 O O . LYS A 1 118 ? 9.503 5.603 13.092 1.00 85.62 118 LYS A O 1
ATOM 988 N N . LEU A 1 119 ? 8.471 6.722 11.432 1.00 86.56 119 LEU A N 1
ATOM 989 C CA . LEU A 1 119 ? 8.974 8.057 11.796 1.00 86.56 119 LEU A CA 1
ATOM 990 C C . LEU A 1 119 ? 8.543 8.487 13.206 1.00 86.56 119 LEU A C 1
ATOM 992 O O . LEU A 1 119 ? 9.351 9.009 13.970 1.00 86.56 119 LEU A O 1
ATOM 996 N N . LEU A 1 120 ? 7.279 8.255 13.566 1.00 85.25 120 LEU A N 1
ATOM 997 C CA . LEU A 1 120 ? 6.754 8.554 14.898 1.00 85.25 120 LEU A CA 1
ATOM 998 C C . LEU A 1 120 ? 7.411 7.692 15.983 1.00 85.25 120 LEU A C 1
ATOM 1000 O O . LEU A 1 120 ? 7.770 8.221 17.035 1.00 85.25 120 LEU A O 1
ATOM 1004 N N . LYS A 1 121 ? 7.635 6.397 15.720 1.00 85.12 121 LYS A N 1
ATOM 1005 C CA . LYS A 1 121 ? 8.341 5.492 16.639 1.00 85.12 121 LYS A CA 1
ATOM 1006 C C . LYS A 1 121 ? 9.785 5.939 16.878 1.00 85.12 121 LYS A C 1
ATOM 1008 O O . LYS A 1 121 ? 10.199 5.990 18.030 1.00 85.12 121 LYS A O 1
ATOM 1013 N N . ALA A 1 122 ? 10.514 6.322 15.827 1.00 85.19 122 ALA A N 1
ATOM 1014 C CA . ALA A 1 122 ? 11.884 6.834 15.942 1.00 85.19 122 ALA A CA 1
ATOM 1015 C C . ALA A 1 122 ? 11.977 8.133 16.770 1.00 85.19 122 ALA A C 1
ATOM 1017 O O . ALA A 1 122 ? 12.973 8.366 17.443 1.00 85.19 122 ALA A O 1
ATOM 1018 N N . LYS A 1 123 ? 10.918 8.955 16.773 1.00 85.94 123 LYS A N 1
ATOM 1019 C CA . LYS A 1 123 ? 10.807 10.187 17.577 1.00 85.94 123 LYS A CA 1
ATOM 1020 C C . LYS A 1 123 ? 10.229 9.966 18.987 1.00 85.94 123 LYS A C 1
ATOM 1022 O O . LYS A 1 123 ? 9.751 10.923 19.593 1.00 85.94 123 LYS A O 1
ATOM 1027 N N . GLY A 1 124 ? 10.135 8.720 19.468 1.00 83.19 124 GLY A N 1
ATOM 1028 C CA . GLY A 1 124 ? 9.475 8.371 20.742 1.00 83.19 124 GLY A CA 1
ATOM 1029 C C . GLY A 1 124 ? 7.982 8.745 20.819 1.00 83.19 124 GLY A C 1
ATOM 1030 O O . GLY A 1 124 ? 7.350 8.634 21.864 1.00 83.19 124 GLY A O 1
ATOM 1031 N N . SER A 1 125 ? 7.398 9.189 19.706 1.00 83.56 125 SER A N 1
ATOM 1032 C CA . SER A 1 125 ? 6.101 9.863 19.609 1.00 83.56 125 SER A CA 1
ATOM 1033 C C . SER A 1 125 ? 5.042 8.909 19.052 1.00 83.56 125 SER A C 1
ATOM 1035 O O . SER A 1 125 ? 4.360 9.206 18.076 1.00 83.56 125 SER A O 1
ATOM 1037 N N . HIS A 1 126 ? 4.961 7.708 19.622 1.00 80.75 126 HIS A N 1
ATOM 1038 C CA . HIS A 1 126 ? 4.115 6.615 19.137 1.00 80.75 126 HIS A CA 1
ATOM 1039 C C . HIS A 1 126 ? 2.863 6.402 19.998 1.00 80.75 126 HIS A C 1
ATOM 1041 O O . HIS A 1 126 ? 2.741 6.960 21.084 1.00 80.75 126 HIS A O 1
ATOM 1047 N N . PHE A 1 127 ? 1.952 5.524 19.560 1.00 73.69 127 PHE A N 1
ATOM 1048 C CA . PHE A 1 127 ? 0.693 5.228 20.263 1.00 73.69 127 PHE A CA 1
ATOM 1049 C C . PHE A 1 127 ? 0.864 4.900 21.759 1.00 73.69 127 PHE A C 1
ATOM 1051 O O . PHE A 1 127 ? 0.025 5.296 22.557 1.00 73.69 127 PHE A O 1
ATOM 1058 N N . TRP A 1 128 ? 1.960 4.242 22.151 1.00 73.62 128 TRP A N 1
ATOM 1059 C CA . TRP A 1 128 ? 2.260 3.885 23.547 1.00 73.62 128 TRP A CA 1
ATOM 1060 C C . TRP A 1 128 ? 2.987 4.971 24.368 1.00 73.62 128 TRP A C 1
ATOM 1062 O O . TRP A 1 128 ? 3.366 4.706 25.500 1.00 73.62 128 TRP A O 1
ATOM 1072 N N . SER A 1 129 ? 3.225 6.170 23.819 1.00 77.19 129 SER A N 1
ATOM 1073 C CA . SER A 1 129 ? 3.847 7.284 24.555 1.00 77.19 129 SER A CA 1
ATOM 1074 C C . SER A 1 129 ? 2.762 8.070 25.306 1.00 77.19 129 SER A C 1
ATOM 1076 O O . SER A 1 129 ? 1.854 8.589 24.645 1.00 77.19 129 SER A O 1
ATOM 1078 N N . PRO A 1 130 ? 2.814 8.188 26.649 1.00 80.69 130 PRO A N 1
ATOM 1079 C CA . PRO A 1 130 ? 1.792 8.903 27.422 1.00 80.69 130 PRO A CA 1
ATOM 1080 C C . PRO A 1 130 ? 1.672 10.380 27.023 1.00 80.69 130 PRO A C 1
ATOM 1082 O O . PRO A 1 130 ? 0.571 10.914 26.898 1.00 80.69 130 PRO A O 1
ATOM 1085 N N . GLU A 1 131 ? 2.796 11.038 26.759 1.00 83.00 131 GLU A N 1
ATOM 1086 C CA . GLU A 1 131 ? 2.880 12.445 26.354 1.00 83.00 131 GLU A CA 1
ATOM 1087 C C . GLU A 1 131 ? 2.258 12.637 24.969 1.00 83.00 131 GLU A C 1
ATOM 1089 O O . GLU A 1 131 ? 1.440 13.538 24.765 1.00 83.00 131 GLU A O 1
ATOM 1094 N N . PHE A 1 132 ? 2.557 11.732 24.033 1.00 81.12 132 PHE A N 1
ATOM 1095 C CA . PHE A 1 132 ? 1.936 11.742 22.712 1.00 81.12 132 PHE A CA 1
ATOM 1096 C C . PHE A 1 132 ? 0.425 11.483 22.790 1.00 81.12 132 PHE A C 1
ATOM 1098 O O . PHE A 1 132 ? -0.343 12.178 22.122 1.00 81.12 132 PHE A O 1
ATOM 1105 N N . GLN A 1 133 ? -0.028 10.552 23.639 1.00 76.12 133 GLN A N 1
ATOM 1106 C CA . GLN A 1 133 ? -1.456 10.323 23.887 1.00 76.12 133 GLN A CA 1
ATOM 1107 C C . GLN A 1 133 ? -2.147 11.589 24.415 1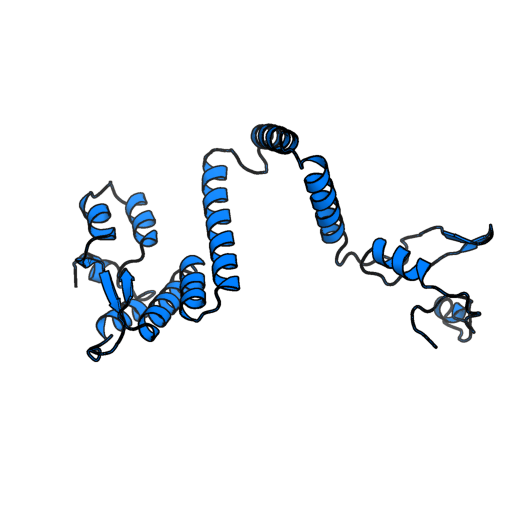.00 76.12 133 GLN A C 1
ATOM 1109 O O . GLN A 1 133 ? -3.163 11.991 23.847 1.00 76.12 133 GLN A O 1
ATOM 1114 N N . LYS A 1 134 ? -1.584 12.261 25.433 1.00 82.69 134 LYS A N 1
ATOM 1115 C CA . LYS A 1 134 ? -2.116 13.525 25.984 1.00 82.69 134 LYS A CA 1
ATOM 1116 C C . LYS A 1 134 ? -2.263 14.592 24.888 1.00 82.69 134 LYS A C 1
ATOM 1118 O O . LYS A 1 134 ? -3.341 15.168 24.735 1.00 82.69 134 LYS A O 1
ATOM 1123 N N . ILE A 1 135 ? -1.223 14.797 24.071 1.00 84.94 135 ILE A N 1
ATOM 1124 C CA . ILE A 1 135 ? -1.229 15.765 22.958 1.00 84.94 135 ILE A CA 1
ATOM 1125 C C . ILE A 1 135 ? -2.308 15.423 21.918 1.00 84.94 135 ILE A C 1
ATOM 1127 O O . ILE A 1 135 ? -3.037 16.310 21.469 1.00 84.94 135 ILE A O 1
ATOM 1131 N N . GLN A 1 136 ? -2.436 14.153 21.522 1.00 82.06 136 GLN A N 1
ATOM 1132 C CA . GLN A 1 136 ? -3.426 13.743 20.519 1.00 82.06 136 GLN A CA 1
ATOM 1133 C C . GLN A 1 136 ? -4.864 13.804 21.052 1.00 82.06 136 GLN A C 1
ATOM 1135 O O . GLN A 1 136 ? -5.773 14.167 20.304 1.00 82.06 136 GLN A O 1
ATOM 1140 N N . VAL A 1 137 ? -5.088 13.522 22.341 1.00 80.31 137 VAL A N 1
ATOM 1141 C CA . VAL A 1 137 ? -6.399 13.700 22.988 1.00 80.31 137 VAL A CA 1
ATOM 1142 C C . VAL A 1 137 ? -6.798 15.175 23.007 1.00 80.31 137 VAL A C 1
ATOM 1144 O O . VAL A 1 137 ? -7.924 15.483 22.613 1.00 80.31 137 VAL A O 1
ATOM 1147 N N . ALA A 1 138 ? -5.888 16.085 23.375 1.00 84.56 138 ALA A N 1
ATOM 1148 C CA . ALA A 1 138 ? -6.142 17.527 23.344 1.00 84.56 138 ALA A CA 1
ATOM 1149 C C . ALA A 1 138 ? -6.492 18.016 21.924 1.00 84.56 138 ALA A C 1
ATOM 1151 O O . ALA A 1 138 ? -7.550 18.611 21.717 1.00 84.56 138 ALA A O 1
ATOM 1152 N N . LYS A 1 139 ? -5.683 17.651 20.918 1.00 83.12 139 LYS A N 1
ATOM 1153 C CA . LYS A 1 139 ? -5.965 17.952 19.499 1.00 83.12 139 LYS A CA 1
ATOM 1154 C C . LYS A 1 139 ? -7.285 17.355 19.006 1.00 83.12 139 LYS A C 1
ATOM 1156 O O . LYS A 1 139 ? -7.944 17.936 18.151 1.00 83.12 139 LYS A O 1
ATOM 1161 N N . SER A 1 140 ? -7.685 16.189 19.517 1.00 79.56 140 SER A N 1
ATOM 1162 C CA . SER A 1 140 ? -8.963 15.564 19.165 1.00 79.56 140 SER A CA 1
ATOM 1163 C C . SER A 1 140 ? -10.171 16.236 19.820 1.00 79.56 140 SER A C 1
ATOM 1165 O O . SER A 1 140 ? -11.273 16.055 19.309 1.00 79.56 140 SER A O 1
ATOM 1167 N N . LEU A 1 141 ? -9.995 16.946 20.938 1.00 82.69 141 LEU A N 1
ATOM 1168 C CA . LEU A 1 141 ? -11.056 17.707 21.608 1.00 82.69 141 LEU A CA 1
ATOM 1169 C C . LEU A 1 141 ? -11.283 19.079 20.960 1.00 82.69 141 LEU A C 1
ATOM 1171 O O . LEU A 1 141 ? -12.407 19.558 20.957 1.00 82.69 141 LEU A O 1
ATOM 1175 N N . GLN A 1 142 ? -10.245 19.668 20.361 1.00 87.44 142 GLN A N 1
ATOM 1176 C CA . GLN A 1 142 ? -10.301 20.962 19.664 1.00 87.44 142 GLN A CA 1
ATOM 1177 C C . GLN A 1 142 ? -11.005 20.922 18.293 1.00 87.44 142 GLN A C 1
ATOM 1179 O O . GLN A 1 142 ? -11.125 21.952 17.638 1.00 87.44 142 GLN A O 1
ATOM 1184 N N . LYS A 1 143 ? -11.451 19.751 17.822 1.00 84.25 143 LYS A N 1
ATOM 1185 C CA . LYS A 1 143 ? -12.184 19.629 16.554 1.00 84.25 143 LYS A CA 1
ATOM 1186 C C . LYS A 1 143 ? -13.657 19.968 16.750 1.00 84.25 143 LYS A C 1
ATOM 1188 O O . LYS A 1 143 ? -14.285 19.424 17.652 1.00 84.25 143 LYS A O 1
ATOM 1193 N N . GLU A 1 144 ? -14.238 20.729 15.829 1.00 86.25 144 GLU A N 1
ATOM 1194 C CA . GLU A 1 144 ? -15.676 21.052 15.813 1.00 86.25 144 GLU A CA 1
ATOM 1195 C C . GLU A 1 144 ? -16.564 19.796 15.918 1.00 86.25 144 GLU A C 1
ATOM 1197 O O . GLU A 1 144 ? -17.552 19.771 16.645 1.00 86.25 144 GLU A O 1
ATOM 1202 N N . ASN A 1 145 ? -16.159 18.695 15.272 1.00 86.94 145 ASN A N 1
ATOM 1203 C CA . ASN A 1 145 ? -16.859 17.408 15.307 1.00 86.94 145 ASN A CA 1
ATOM 1204 C C . ASN A 1 145 ? -16.317 16.409 16.359 1.00 86.94 145 ASN A C 1
ATOM 1206 O O . ASN A 1 145 ? -16.494 15.192 16.210 1.00 86.94 145 ASN A O 1
ATOM 1210 N N . ALA A 1 146 ? -15.649 16.877 17.421 1.00 78.88 146 ALA A N 1
ATOM 1211 C CA . ALA A 1 146 ? -15.025 16.022 18.440 1.00 78.88 146 ALA A CA 1
ATOM 1212 C C . ALA A 1 146 ? -16.010 15.035 19.095 1.00 78.88 146 ALA A C 1
ATOM 1214 O O . ALA A 1 146 ? -15.691 13.855 19.244 1.00 78.88 146 ALA A O 1
ATOM 1215 N N . LEU A 1 147 ? -17.217 15.483 19.456 1.00 76.75 147 LEU A N 1
ATOM 1216 C CA . LEU A 1 147 ? -18.229 14.632 20.099 1.00 76.75 147 LEU A CA 1
ATOM 1217 C C . LEU A 1 147 ? -18.724 13.519 19.163 1.00 76.75 147 LEU A C 1
ATOM 1219 O O . LEU A 1 147 ? -18.741 12.345 19.547 1.00 76.75 147 LEU A O 1
ATOM 1223 N N . GLN A 1 148 ? -19.069 13.867 17.920 1.00 77.69 148 GLN A N 1
ATOM 1224 C CA . GLN A 1 148 ? -19.547 12.908 16.923 1.00 77.69 148 GLN A CA 1
ATOM 1225 C C . GLN A 1 148 ? -18.463 11.882 16.573 1.00 77.69 148 GLN A C 1
ATOM 1227 O O . GLN A 1 148 ? -18.692 10.677 16.686 1.00 77.69 148 GLN A O 1
ATOM 1232 N N . SER A 1 149 ? -17.259 12.347 16.225 1.00 75.31 149 SER A N 1
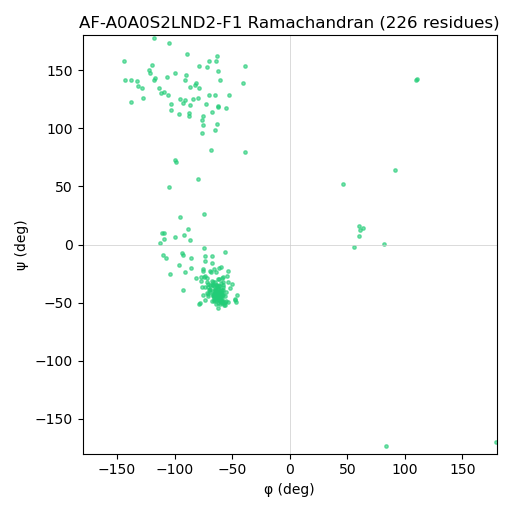ATOM 1233 C CA . SER A 1 149 ? -16.148 11.472 15.829 1.00 75.31 149 SER A CA 1
ATOM 1234 C C . SER A 1 149 ? -15.717 10.514 16.948 1.00 75.31 149 SER A C 1
ATOM 1236 O O . SER A 1 149 ? -15.424 9.345 16.678 1.00 75.31 149 SER A O 1
ATOM 1238 N N . ARG A 1 150 ? -15.757 10.948 18.217 1.00 70.00 150 ARG A N 1
ATOM 1239 C CA . ARG A 1 150 ? -15.513 10.076 19.382 1.00 70.00 150 ARG A CA 1
ATOM 1240 C C . ARG A 1 150 ? -16.649 9.074 19.609 1.00 70.00 150 ARG A C 1
ATOM 1242 O O . ARG A 1 150 ? -16.362 7.913 19.897 1.00 70.00 150 ARG A O 1
ATOM 1249 N N . SER A 1 151 ? -17.912 9.475 19.428 1.00 72.31 151 SER A N 1
ATOM 1250 C CA . SER A 1 151 ? -19.073 8.570 19.509 1.00 72.31 151 SER A CA 1
ATOM 1251 C C . SER A 1 151 ? -19.010 7.469 18.443 1.00 72.31 151 SER A C 1
ATOM 1253 O O . SER A 1 151 ? -19.147 6.283 18.749 1.00 72.31 151 SER A O 1
ATOM 1255 N N . GLU A 1 152 ? -18.740 7.836 17.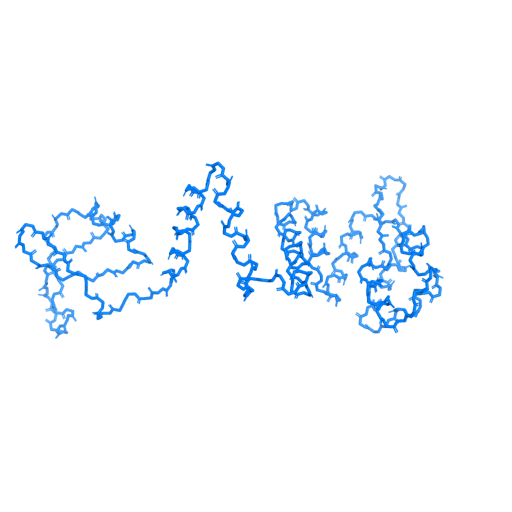190 1.00 72.44 152 GLU A N 1
ATOM 1256 C CA . GLU A 1 152 ? -18.587 6.900 16.071 1.00 72.44 152 GLU A CA 1
ATOM 1257 C C . GLU A 1 152 ? -17.364 5.992 16.237 1.00 72.44 152 GLU A C 1
ATOM 1259 O O . GLU A 1 152 ? -17.465 4.777 16.039 1.00 72.44 152 GLU A O 1
ATOM 1264 N N . GLY A 1 153 ? -16.227 6.551 16.666 1.00 69.19 153 GLY A N 1
ATOM 1265 C CA . GLY A 1 153 ? -15.018 5.795 16.993 1.00 69.19 153 GLY A CA 1
ATOM 1266 C C . GLY A 1 153 ? -15.260 4.758 18.092 1.00 69.19 153 GLY A C 1
ATOM 1267 O O . GLY A 1 153 ? -14.915 3.589 17.915 1.00 69.19 153 GLY A O 1
ATOM 1268 N N . GLY A 1 154 ? -15.934 5.152 19.179 1.00 67.62 154 GLY A N 1
ATOM 1269 C CA . GLY A 1 154 ? -16.336 4.259 20.269 1.00 67.62 154 GLY A CA 1
ATOM 1270 C C . GLY A 1 154 ? -17.276 3.144 19.802 1.00 67.62 154 GLY A C 1
ATOM 1271 O O . GLY A 1 154 ? -17.006 1.970 20.055 1.00 67.62 154 GLY A O 1
ATOM 1272 N N . LYS A 1 155 ? -18.320 3.478 19.029 1.00 68.50 155 LYS A N 1
ATOM 1273 C CA . LYS A 1 155 ? -19.238 2.494 18.417 1.00 68.50 155 LYS A CA 1
ATOM 1274 C C . LYS A 1 155 ? -18.492 1.497 17.521 1.00 68.50 155 LYS A C 1
ATOM 1276 O O . LYS A 1 155 ? -18.749 0.296 17.589 1.00 68.50 155 LYS A O 1
ATOM 1281 N N . LYS A 1 156 ? -17.550 1.969 16.698 1.00 68.69 156 LYS A N 1
ATOM 1282 C CA . LYS A 1 156 ? -16.745 1.130 15.792 1.00 68.69 156 LYS A CA 1
ATOM 1283 C C . LYS A 1 156 ? -15.758 0.235 16.550 1.00 68.69 156 LYS A C 1
ATOM 1285 O O . LYS A 1 156 ? -15.600 -0.927 16.180 1.00 68.69 156 LYS A O 1
ATOM 1290 N N . GLY A 1 157 ? -15.138 0.751 17.612 1.00 63.78 157 GLY A N 1
ATOM 1291 C CA . GLY A 1 157 ? -14.275 -0.011 18.517 1.00 63.78 157 GLY A CA 1
ATOM 1292 C C . GLY A 1 157 ? -15.041 -1.100 19.269 1.00 63.78 157 GLY A C 1
ATOM 1293 O O . GLY A 1 157 ? -14.631 -2.256 19.240 1.00 63.78 157 GLY A O 1
ATOM 1294 N N . GLY A 1 158 ? -16.197 -0.763 19.851 1.00 60.81 158 GLY A N 1
ATOM 1295 C CA . GLY A 1 158 ? -17.080 -1.719 20.528 1.00 60.81 158 GLY A CA 1
ATOM 1296 C C . GLY A 1 158 ? -17.579 -2.829 19.599 1.00 60.81 158 GLY A C 1
ATOM 1297 O O . GLY A 1 158 ? -17.477 -4.002 19.9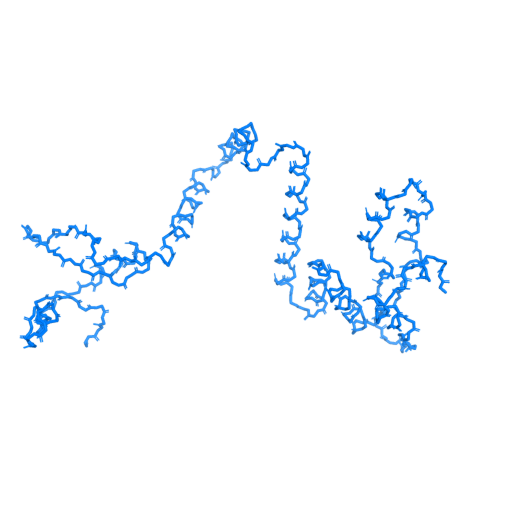45 1.00 60.81 158 GLY A O 1
ATOM 1298 N N . ARG A 1 159 ? -18.015 -2.485 18.375 1.00 58.06 159 ARG A N 1
ATOM 1299 C CA . ARG A 1 159 ? -18.353 -3.483 17.342 1.00 58.06 159 ARG A CA 1
ATOM 1300 C C . ARG A 1 159 ? -17.177 -4.417 17.053 1.00 58.06 159 ARG A C 1
ATOM 1302 O O . ARG A 1 159 ? -17.353 -5.625 17.094 1.00 58.06 159 ARG A O 1
ATOM 1309 N N . LYS A 1 160 ? -15.972 -3.882 16.818 1.00 59.78 160 LYS A N 1
ATOM 1310 C CA . LYS A 1 160 ? -14.775 -4.704 16.563 1.00 59.78 160 LYS A CA 1
ATOM 1311 C C . LYS A 1 160 ? -14.357 -5.582 17.742 1.00 59.78 160 LYS A C 1
ATOM 1313 O O . LYS A 1 160 ? -13.870 -6.675 17.499 1.00 59.78 160 LYS A O 1
ATOM 1318 N N . ARG A 1 161 ? -14.525 -5.113 18.982 1.00 55.44 161 ARG A N 1
ATOM 1319 C CA . ARG A 1 161 ? -14.241 -5.902 20.189 1.00 55.44 161 ARG A CA 1
ATOM 1320 C C . ARG A 1 161 ? -15.185 -7.097 20.317 1.00 55.44 161 ARG A C 1
ATOM 1322 O O . ARG A 1 161 ? -14.748 -8.132 20.792 1.00 55.44 161 ARG A O 1
ATOM 1329 N N . ASN A 1 162 ? -16.444 -6.935 19.911 1.00 52.94 162 ASN A N 1
ATOM 1330 C CA . ASN A 1 162 ? -17.490 -7.936 20.117 1.00 52.94 162 ASN A CA 1
ATOM 1331 C C . ASN A 1 162 ? -17.702 -8.862 18.904 1.00 52.94 162 ASN A C 1
ATOM 1333 O O . ASN A 1 162 ? -18.264 -9.938 19.071 1.00 52.94 162 ASN A O 1
ATOM 1337 N N . ILE A 1 163 ? -17.224 -8.484 17.710 1.00 44.94 163 ILE A N 1
ATOM 1338 C CA . ILE A 1 163 ? -17.165 -9.371 16.537 1.00 44.94 163 ILE A CA 1
ATOM 1339 C C . ILE A 1 163 ? -16.451 -10.677 16.913 1.00 44.94 163 ILE A C 1
ATOM 1341 O O . ILE A 1 163 ? -15.345 -10.657 17.450 1.00 44.94 163 ILE A O 1
ATOM 1345 N N . ASN A 1 164 ? -17.089 -11.804 16.594 1.00 43.00 164 ASN A N 1
ATOM 1346 C CA . ASN A 1 164 ? -16.614 -13.168 16.844 1.00 43.00 164 ASN A CA 1
ATOM 1347 C C . ASN A 1 164 ? -16.398 -13.544 18.327 1.00 43.00 164 ASN A C 1
ATOM 1349 O O . ASN A 1 164 ? -15.837 -14.607 18.599 1.00 43.00 164 ASN A O 1
ATOM 1353 N N . ILE A 1 165 ? -16.871 -12.746 19.295 1.00 48.03 165 ILE A N 1
ATOM 1354 C CA . ILE A 1 165 ? -17.013 -13.236 20.671 1.00 48.03 165 ILE A CA 1
ATOM 1355 C C . ILE A 1 165 ? -18.255 -14.126 20.717 1.00 48.03 165 ILE A C 1
ATOM 1357 O O . ILE A 1 165 ? -19.383 -13.642 20.665 1.00 48.03 165 ILE A O 1
ATOM 1361 N N . ALA A 1 166 ? -18.041 -15.437 20.822 1.00 47.81 166 ALA A N 1
ATOM 1362 C CA . ALA A 1 166 ? -19.122 -16.386 21.041 1.00 47.81 166 ALA A CA 1
ATOM 1363 C C . ALA A 1 166 ? -19.803 -16.104 22.389 1.00 47.81 166 ALA A C 1
ATOM 1365 O O . ALA A 1 166 ? -19.162 -16.217 23.439 1.00 47.81 166 ALA A O 1
ATOM 1366 N N . ILE A 1 167 ? -21.097 -15.773 22.348 1.00 51.16 167 ILE A N 1
ATOM 1367 C CA . ILE A 1 167 ? -21.952 -15.713 23.537 1.00 51.16 167 ILE A CA 1
ATOM 1368 C C . ILE A 1 167 ? -21.993 -17.123 24.133 1.00 51.16 167 ILE A C 1
ATOM 1370 O O . ILE A 1 167 ? -22.393 -18.088 23.474 1.00 51.16 167 ILE A O 1
ATOM 1374 N N . LYS A 1 168 ? -21.523 -17.265 25.369 1.00 46.56 168 LYS A N 1
ATOM 1375 C CA . LYS A 1 168 ? -21.444 -18.551 26.058 1.00 46.56 168 LYS A CA 1
ATOM 1376 C C . LYS A 1 168 ? -22.818 -18.934 26.593 1.00 46.56 168 LYS A C 1
ATOM 1378 O O . LYS A 1 168 ? -23.618 -18.086 26.969 1.00 46.56 168 LYS A O 1
ATOM 1383 N N . LYS A 1 169 ? -23.053 -20.240 26.749 1.00 43.69 169 LYS A N 1
ATOM 1384 C CA . LYS A 1 169 ? -24.238 -20.786 27.448 1.00 43.69 169 LYS A CA 1
ATOM 1385 C C . LYS A 1 169 ? -24.419 -20.221 28.873 1.00 43.69 169 LYS A C 1
ATOM 1387 O O . LYS A 1 169 ? -25.508 -20.300 29.430 1.00 43.69 169 LYS A O 1
ATOM 1392 N N . ASP A 1 170 ? -23.327 -19.730 29.461 1.00 47.53 170 ASP A N 1
ATOM 1393 C CA . ASP A 1 170 ? -23.238 -19.213 30.824 1.00 47.53 170 ASP A CA 1
ATOM 1394 C C . ASP A 1 170 ? -23.459 -17.685 30.887 1.00 47.53 170 ASP A C 1
ATOM 1396 O O . ASP A 1 170 ? -23.626 -17.144 31.981 1.00 47.53 170 ASP A O 1
ATOM 1400 N N . ASP A 1 171 ? -23.513 -16.994 29.738 1.00 46.28 171 ASP A N 1
ATOM 1401 C CA . ASP A 1 171 ? -23.790 -15.557 29.647 1.00 46.28 171 ASP A CA 1
ATOM 1402 C C . ASP A 1 171 ? -25.293 -15.313 29.860 1.00 46.28 171 ASP A C 1
ATOM 1404 O O . ASP A 1 171 ? -26.123 -15.450 28.957 1.00 46.28 171 ASP A O 1
ATOM 1408 N N . ARG A 1 172 ? -25.663 -14.983 31.101 1.00 48.47 172 ARG A N 1
ATOM 1409 C CA . ARG A 1 172 ? -27.061 -14.783 31.505 1.00 48.47 172 ARG A CA 1
ATOM 1410 C C . ARG A 1 172 ? -27.503 -13.345 31.263 1.00 48.47 172 ARG A C 1
ATOM 1412 O O . ARG A 1 172 ? -27.119 -12.441 32.002 1.00 48.47 172 ARG A O 1
ATOM 1419 N N . TYR A 1 173 ? -28.386 -13.154 30.291 1.00 50.31 173 TYR A N 1
ATOM 1420 C CA . TYR A 1 173 ? -29.131 -11.909 30.119 1.00 50.31 173 TYR A CA 1
ATOM 1421 C C . TYR A 1 173 ? -30.504 -12.051 30.781 1.00 50.31 173 TYR A C 1
ATOM 1423 O O . TYR A 1 173 ? -31.334 -12.828 30.307 1.00 50.31 173 TYR A O 1
ATOM 1431 N N . LEU A 1 174 ? -30.749 -11.315 31.873 1.00 39.44 174 LEU A N 1
ATOM 1432 C CA . LEU A 1 174 ? -32.098 -11.191 32.429 1.00 39.44 174 LEU A CA 1
ATOM 1433 C C . LEU A 1 174 ? -32.956 -10.352 31.479 1.00 39.44 174 LEU A C 1
ATOM 1435 O O . LEU A 1 174 ? -32.577 -9.235 31.120 1.00 39.44 174 LEU A O 1
ATOM 1439 N N . PHE A 1 175 ? -34.126 -10.871 31.114 1.00 46.75 175 PHE A N 1
ATOM 1440 C CA . PHE A 1 175 ? -35.131 -10.117 30.378 1.00 46.75 175 PHE A CA 1
ATOM 1441 C C . PHE A 1 175 ? -36.475 -10.190 31.102 1.00 46.75 175 PHE A C 1
ATOM 1443 O O . PHE A 1 175 ? -36.977 -11.278 31.389 1.00 46.75 175 PHE A O 1
ATOM 1450 N N . PHE A 1 176 ? -37.055 -9.023 31.377 1.00 40.12 176 PHE A N 1
ATOM 1451 C CA . PHE A 1 176 ? -38.382 -8.892 31.969 1.00 40.12 176 PHE A CA 1
ATOM 1452 C C . PHE A 1 176 ? -39.412 -8.691 30.858 1.00 40.12 176 PHE A C 1
ATOM 1454 O O . PHE A 1 176 ? -39.292 -7.773 30.047 1.00 40.12 176 PHE A O 1
ATOM 1461 N N . PHE A 1 177 ? -40.441 -9.535 30.821 1.00 46.88 177 PHE A N 1
ATOM 1462 C CA . PHE A 1 177 ? -41.563 -9.391 29.897 1.00 46.88 177 PHE A CA 1
ATOM 1463 C C . PHE A 1 177 ? -42.871 -9.676 30.632 1.00 46.88 177 PHE A C 1
ATOM 1465 O O . PHE A 1 177 ? -43.035 -10.752 31.203 1.00 46.88 177 PHE A O 1
ATOM 1472 N N . LYS A 1 178 ? -43.798 -8.706 30.634 1.00 50.06 178 LYS A N 1
ATOM 1473 C CA . LYS A 1 178 ? -45.045 -8.756 31.425 1.00 50.06 178 LYS A CA 1
ATOM 1474 C C . LYS A 1 178 ? -44.793 -9.195 32.879 1.00 50.06 178 LYS A C 1
ATOM 1476 O O . LYS A 1 178 ? -45.389 -10.159 33.350 1.00 50.06 178 LYS A O 1
ATOM 1481 N N . GLU A 1 179 ? -43.846 -8.516 33.531 1.00 52.94 179 GLU A N 1
ATOM 1482 C CA . GLU A 1 179 ? -43.476 -8.716 34.946 1.00 52.94 179 GLU A CA 1
ATOM 1483 C C . GLU A 1 179 ? -42.967 -10.128 35.297 1.00 52.94 179 GLU A C 1
ATOM 1485 O O . GLU A 1 179 ? -42.860 -10.486 36.467 1.00 52.94 179 GLU A O 1
ATOM 1490 N N . LYS A 1 180 ? -42.600 -10.936 34.294 1.00 42.81 180 LYS A N 1
ATOM 1491 C CA . LYS A 1 180 ? -41.981 -12.253 34.483 1.00 42.81 180 LYS A CA 1
ATOM 1492 C C . LYS A 1 180 ? -40.586 -12.293 33.875 1.00 42.81 180 LYS A C 1
ATOM 1494 O O . LYS A 1 180 ? -40.341 -11.727 32.808 1.00 42.81 180 LYS A O 1
ATOM 1499 N N . GLU A 1 181 ? -39.682 -12.970 34.573 1.00 41.44 181 GLU A N 1
ATOM 1500 C CA . GLU A 1 181 ? -38.314 -13.215 34.123 1.00 41.44 181 GLU A CA 1
ATOM 1501 C C . GLU A 1 181 ? -38.271 -14.364 33.112 1.00 41.44 181 GLU A C 1
ATOM 1503 O O . GLU A 1 181 ? -38.861 -15.427 33.326 1.00 41.44 181 GLU A O 1
ATOM 1508 N N . TYR A 1 182 ? -37.531 -14.167 32.021 1.00 42.72 182 TYR A N 1
ATOM 1509 C CA . TYR A 1 182 ? -37.279 -15.195 31.016 1.00 42.72 182 TYR A CA 1
ATOM 1510 C C . TYR A 1 182 ? -35.779 -15.326 30.742 1.00 42.72 182 TYR A C 1
ATOM 1512 O O . TYR A 1 182 ? -35.077 -14.333 30.549 1.00 42.72 182 TYR A O 1
ATOM 1520 N N . LEU A 1 183 ? -35.298 -16.571 30.681 1.00 41.50 183 LEU A N 1
ATOM 1521 C CA . LEU A 1 183 ? -33.940 -16.893 30.251 1.00 41.50 183 LEU A CA 1
ATOM 1522 C C . LEU A 1 183 ? -33.915 -17.064 28.727 1.00 41.50 183 LEU A C 1
ATOM 1524 O O . LEU A 1 183 ? -34.481 -18.022 28.197 1.00 41.50 183 LEU A O 1
ATOM 1528 N N . CYS A 1 184 ? -33.232 -16.156 28.033 1.00 47.38 184 CYS A N 1
ATOM 1529 C CA . CYS A 1 184 ? -33.087 -16.180 26.580 1.00 47.38 184 CYS A CA 1
ATOM 1530 C C . CYS A 1 184 ? -31.653 -16.549 26.178 1.00 47.38 184 CYS A C 1
ATOM 1532 O O . CYS A 1 184 ? -30.697 -15.948 26.663 1.00 47.38 184 CYS A O 1
ATOM 1534 N N . ILE A 1 185 ? -31.507 -17.504 25.255 1.00 46.09 185 ILE A N 1
ATOM 1535 C CA . ILE A 1 185 ? -30.227 -17.834 24.611 1.00 46.09 185 ILE A CA 1
ATOM 1536 C C . ILE A 1 185 ? -30.260 -17.229 23.207 1.00 46.09 185 ILE A C 1
ATOM 1538 O O . ILE A 1 185 ? -31.083 -17.626 22.383 1.00 46.09 185 ILE A O 1
ATOM 1542 N N . PHE A 1 186 ? -29.380 -16.265 22.941 1.00 50.94 186 PHE A N 1
ATOM 1543 C CA . PHE A 1 186 ? -29.296 -15.573 21.656 1.00 50.94 186 PHE A CA 1
ATOM 1544 C C . PHE A 1 186 ? -28.081 -16.052 20.864 1.00 50.94 186 PHE A C 1
ATOM 1546 O O . PHE A 1 186 ? -26.963 -16.026 21.371 1.00 50.94 186 PHE A O 1
ATOM 1553 N N . ASN A 1 187 ? -28.291 -16.438 19.606 1.00 46.81 187 ASN A N 1
ATOM 1554 C CA . ASN A 1 187 ? -27.218 -16.806 18.685 1.00 46.81 187 ASN A CA 1
ATOM 1555 C C . ASN A 1 187 ? -26.928 -15.606 17.763 1.00 46.81 187 ASN A C 1
ATOM 1557 O O . ASN A 1 187 ? -27.371 -15.567 16.617 1.00 46.81 187 ASN A O 1
ATOM 1561 N N . CYS A 1 188 ? -26.293 -14.569 18.321 1.00 48.97 188 CYS A N 1
ATOM 1562 C CA . CYS A 1 188 ? -26.174 -13.238 17.714 1.00 48.97 188 CYS A CA 1
ATOM 1563 C C . CYS A 1 188 ? -24.736 -12.707 17.782 1.00 48.97 188 CYS A C 1
ATOM 1565 O O . CYS A 1 188 ? -24.086 -12.832 18.815 1.00 48.97 188 CYS A O 1
ATOM 1567 N N . GLU A 1 189 ? -24.271 -12.037 16.724 1.00 47.22 189 GLU A N 1
ATOM 1568 C CA . GLU A 1 189 ? -22.903 -11.493 16.651 1.00 47.22 189 GLU A CA 1
ATOM 1569 C C . GLU A 1 189 ? -22.682 -10.252 17.536 1.00 47.22 189 GLU A C 1
ATOM 1571 O O . GLU A 1 189 ? -21.563 -9.994 17.976 1.00 47.22 189 GLU A O 1
ATOM 1576 N N . THR A 1 190 ? -23.728 -9.464 17.820 1.00 49.59 190 THR A N 1
ATOM 1577 C CA . THR A 1 190 ? -23.648 -8.328 18.752 1.00 49.59 190 THR A CA 1
ATOM 1578 C C . THR A 1 190 ? -24.923 -8.146 19.582 1.00 49.59 190 THR A C 1
ATOM 1580 O O . THR A 1 190 ? -26.029 -8.493 19.166 1.00 49.59 190 THR A O 1
ATOM 1583 N N . GLY A 1 191 ? -24.804 -7.472 20.733 1.00 45.00 191 GLY A N 1
ATOM 1584 C CA . GLY A 1 191 ? -25.964 -7.044 21.529 1.00 45.00 191 GLY A CA 1
ATOM 1585 C C . GLY A 1 191 ? -26.912 -6.071 20.805 1.00 45.00 191 GLY A C 1
ATOM 1586 O O . GLY A 1 191 ? -28.087 -5.984 21.149 1.00 45.00 191 GLY A O 1
ATOM 1587 N N . GLY A 1 192 ? -26.445 -5.380 19.757 1.00 50.75 192 GLY A N 1
ATOM 1588 C CA . GLY A 1 192 ? -27.316 -4.579 18.891 1.00 50.75 192 GLY A CA 1
ATOM 1589 C C . GLY A 1 192 ? -28.210 -5.445 17.998 1.00 50.75 192 GLY A C 1
ATOM 1590 O O . GLY A 1 192 ? -29.351 -5.074 17.721 1.00 50.75 192 GLY A O 1
ATOM 1591 N N . ASP A 1 193 ? -27.726 -6.621 17.592 1.00 53.38 193 ASP A N 1
ATOM 1592 C CA . ASP A 1 193 ? -28.523 -7.599 16.851 1.00 53.38 193 ASP A CA 1
ATOM 1593 C C . ASP A 1 193 ? -29.575 -8.245 17.759 1.00 53.38 193 ASP A C 1
ATOM 1595 O O . ASP A 1 193 ? -30.706 -8.418 17.314 1.00 53.38 193 ASP A O 1
ATOM 1599 N N . ILE A 1 194 ? -29.254 -8.486 19.040 1.00 53.56 194 ILE A N 1
ATOM 1600 C CA . ILE A 1 194 ? -30.218 -8.936 20.063 1.00 53.56 194 ILE A CA 1
ATOM 1601 C C . ILE A 1 194 ? -31.393 -7.951 20.173 1.00 53.56 194 ILE A C 1
ATOM 1603 O O . ILE A 1 194 ? -32.541 -8.358 20.017 1.00 53.56 194 ILE A O 1
ATOM 1607 N N . VAL A 1 195 ? -31.134 -6.649 20.352 1.00 50.56 195 VAL A N 1
ATOM 1608 C CA . VAL A 1 195 ? -32.200 -5.624 20.415 1.00 50.56 195 VAL A CA 1
ATOM 1609 C C . VAL A 1 195 ? -32.996 -5.551 19.103 1.00 50.56 195 VAL A C 1
ATOM 1611 O O . VAL A 1 195 ? -34.224 -5.464 19.123 1.00 50.56 195 VAL A O 1
ATOM 1614 N N . ARG A 1 196 ? -32.326 -5.642 17.945 1.00 56.94 196 ARG A N 1
ATOM 1615 C CA . ARG A 1 196 ? -32.988 -5.650 16.626 1.00 56.94 196 ARG A CA 1
ATOM 1616 C C . ARG A 1 196 ? -33.866 -6.889 16.409 1.00 56.94 196 ARG A C 1
ATOM 1618 O O . ARG A 1 196 ? -34.860 -6.793 15.696 1.00 56.94 196 ARG A O 1
ATOM 1625 N N . ILE A 1 197 ? -33.489 -8.030 16.980 1.00 53.31 197 ILE A N 1
ATOM 1626 C CA . ILE A 1 197 ? -34.258 -9.278 16.959 1.00 53.31 197 ILE A CA 1
ATOM 1627 C C . ILE A 1 197 ? -35.458 -9.182 17.901 1.00 53.31 197 ILE A C 1
ATOM 1629 O O . ILE A 1 197 ? -36.574 -9.456 17.474 1.00 53.31 197 ILE A O 1
ATOM 1633 N N . LEU A 1 198 ? -35.259 -8.712 19.135 1.00 54.28 198 LEU A N 1
ATOM 1634 C CA . LEU A 1 198 ? -36.329 -8.536 20.121 1.00 54.28 198 LEU A CA 1
ATOM 1635 C C . LEU A 1 198 ? -37.427 -7.588 19.620 1.00 54.28 198 LEU A C 1
ATOM 1637 O O . LEU A 1 198 ? -38.603 -7.918 19.719 1.00 54.28 198 LEU A O 1
ATOM 1641 N N . ASN A 1 199 ? -37.057 -6.480 18.971 1.00 54.34 199 ASN A N 1
ATOM 1642 C CA . ASN A 1 199 ? -38.012 -5.547 18.356 1.00 54.34 199 ASN A CA 1
ATOM 1643 C C . ASN A 1 199 ? -38.771 -6.121 17.138 1.00 54.34 199 ASN A C 1
ATOM 1645 O O . ASN A 1 199 ? -39.695 -5.481 16.642 1.00 54.34 199 ASN A O 1
ATOM 1649 N N . LYS A 1 200 ? -38.375 -7.294 16.625 1.00 52.16 200 LYS A N 1
ATOM 1650 C CA . LYS A 1 200 ? -39.048 -8.015 15.528 1.00 52.16 200 LYS A CA 1
ATOM 1651 C C . LYS A 1 200 ? -39.750 -9.294 15.991 1.00 52.16 200 LYS A C 1
ATOM 1653 O O . LYS A 1 200 ? -40.458 -9.912 15.199 1.00 52.16 200 LYS A O 1
ATOM 1658 N N . ALA A 1 201 ? -39.531 -9.716 17.233 1.00 49.50 201 ALA A N 1
ATOM 1659 C CA . ALA A 1 201 ? -40.023 -10.978 17.752 1.00 49.50 201 ALA A CA 1
ATOM 1660 C C . ALA A 1 201 ? -41.532 -10.876 18.031 1.00 49.50 201 ALA A C 1
ATOM 1662 O O . ALA A 1 201 ? -41.968 -10.180 18.946 1.00 49.50 201 ALA A O 1
ATOM 1663 N N . ILE A 1 202 ? -42.341 -11.578 17.235 1.00 50.25 202 ILE A N 1
ATOM 1664 C CA . ILE A 1 202 ? -43.790 -11.686 17.448 1.00 50.25 202 ILE A CA 1
ATOM 1665 C C . ILE A 1 202 ? -44.051 -12.840 18.418 1.00 50.25 202 ILE A C 1
ATOM 1667 O O . ILE A 1 202 ? -43.463 -13.916 18.278 1.00 50.25 202 ILE A O 1
ATOM 1671 N N . PHE A 1 203 ? -44.937 -12.626 19.399 1.00 47.16 203 PHE A N 1
ATOM 1672 C CA . PHE A 1 203 ? -45.281 -13.653 20.383 1.00 47.16 203 PHE A CA 1
ATOM 1673 C C . PHE A 1 203 ? -45.930 -14.847 19.687 1.00 47.16 203 PHE A C 1
ATOM 1675 O O . PHE A 1 203 ? -47.098 -14.819 19.304 1.00 47.16 203 PHE A O 1
ATOM 1682 N N . THR A 1 204 ? -45.151 -15.912 19.541 1.00 41.41 204 THR A N 1
ATOM 1683 C CA . THR A 1 204 ? -45.602 -17.193 19.017 1.00 41.41 204 THR A CA 1
ATOM 1684 C C . THR A 1 204 ? -45.563 -18.208 20.145 1.00 41.41 204 THR A C 1
ATOM 1686 O O . THR A 1 204 ? -44.561 -18.359 20.843 1.00 41.41 204 THR A O 1
ATOM 1689 N N . ASN A 1 205 ? -46.662 -18.942 20.322 1.00 40.78 205 ASN A N 1
ATOM 1690 C CA . ASN A 1 205 ? -46.678 -20.124 21.175 1.00 40.78 205 ASN A CA 1
ATOM 1691 C C . ASN A 1 205 ? -45.821 -21.203 20.500 1.00 40.78 205 ASN A C 1
ATOM 1693 O O . ASN A 1 205 ? -46.352 -22.087 19.822 1.00 40.78 205 ASN A O 1
ATOM 1697 N N . LEU A 1 206 ? -44.490 -21.137 20.648 1.00 40.38 206 LEU A N 1
ATOM 1698 C CA . LEU A 1 206 ? -43.632 -22.211 20.167 1.00 40.38 206 LEU A CA 1
ATOM 1699 C C . LEU A 1 206 ? -44.111 -23.502 20.813 1.00 40.38 206 LEU A C 1
ATOM 1701 O O . LEU A 1 206 ? -43.990 -23.636 22.026 1.00 40.38 206 LEU A O 1
ATOM 1705 N N . LYS A 1 207 ? -44.571 -24.440 19.965 1.00 38.44 207 LYS A N 1
ATOM 1706 C CA . LYS A 1 207 ? -44.785 -25.879 20.226 1.00 38.44 207 LYS A CA 1
ATOM 1707 C C . LYS A 1 207 ? -43.466 -26.684 20.294 1.00 38.44 207 LYS A C 1
ATOM 1709 O O . LYS A 1 207 ? -43.462 -27.910 20.259 1.00 38.44 207 LYS A O 1
ATOM 1714 N N . ARG A 1 208 ? -42.398 -25.971 20.649 1.00 35.81 208 ARG A N 1
ATOM 1715 C CA . ARG A 1 208 ? -41.849 -26.030 22.020 1.00 35.81 208 ARG A CA 1
ATOM 1716 C C . ARG A 1 208 ? -40.441 -26.775 21.999 1.00 35.81 208 ARG A C 1
ATOM 1718 O O . ARG A 1 208 ? -40.261 -27.758 21.291 1.00 35.81 208 ARG A O 1
ATOM 1725 N N . VAL A 1 209 ? -39.427 -26.365 22.790 1.00 38.56 209 VAL A N 1
ATOM 1726 C CA . VAL A 1 209 ? -38.014 -26.858 22.900 1.00 38.56 209 VAL A CA 1
ATOM 1727 C C . VAL A 1 209 ? -37.549 -27.775 24.123 1.00 38.56 209 VAL A C 1
ATOM 1729 O O . VAL A 1 209 ? -36.627 -28.543 23.904 1.00 38.56 209 VAL A O 1
ATOM 1732 N N . THR A 1 210 ? -38.107 -27.819 25.368 1.00 37.62 210 THR A N 1
ATOM 1733 C CA . THR A 1 210 ? -37.443 -28.171 26.685 1.00 37.62 210 THR A CA 1
ATOM 1734 C C . THR A 1 210 ? -36.568 -29.400 26.687 1.00 37.62 210 THR A C 1
ATOM 1736 O O . THR A 1 210 ? -35.439 -29.336 27.157 1.00 37.62 210 THR A O 1
ATOM 1739 N N . PRO A 1 211 ? -37.051 -30.528 26.174 1.00 39.69 211 PRO A N 1
ATOM 1740 C CA . PRO A 1 211 ? -36.270 -31.720 25.962 1.00 39.69 211 PRO A CA 1
ATOM 1741 C C . PRO A 1 211 ? -35.016 -31.617 25.108 1.00 39.69 211 PRO A C 1
ATOM 1743 O O . PRO A 1 211 ? -34.289 -32.600 25.050 1.00 39.69 211 PRO A O 1
ATOM 1746 N N . LEU A 1 212 ? -34.723 -30.490 24.461 1.00 36.38 212 LEU A N 1
ATOM 1747 C CA . LEU A 1 212 ? -33.360 -30.214 24.013 1.00 36.38 212 LEU A CA 1
ATOM 1748 C C . LEU A 1 212 ? -32.410 -30.112 25.219 1.00 36.38 212 LEU A C 1
ATOM 1750 O O . LEU A 1 212 ? -31.338 -30.704 25.190 1.00 36.38 212 LEU A O 1
ATOM 1754 N N . LEU A 1 213 ? -32.825 -29.455 26.308 1.00 38.09 213 LEU A N 1
ATOM 1755 C CA . LEU A 1 213 ? -32.039 -29.308 27.540 1.00 38.09 213 LEU A CA 1
ATOM 1756 C C . LEU A 1 213 ? -31.931 -30.614 28.348 1.00 38.09 213 LEU A C 1
ATOM 1758 O O . LEU A 1 213 ? -30.938 -30.814 29.038 1.00 38.09 213 LEU A O 1
ATOM 1762 N N . LYS A 1 214 ? -32.927 -31.511 28.263 1.00 39.88 214 LYS A N 1
ATOM 1763 C CA . LYS A 1 214 ? -32.962 -32.798 28.999 1.00 39.88 214 LYS A CA 1
ATOM 1764 C C . LYS A 1 214 ? -32.769 -34.055 28.130 1.00 39.88 214 LYS A C 1
ATOM 1766 O O . LYS A 1 214 ? -32.930 -35.160 28.630 1.00 39.88 214 LYS A O 1
ATOM 1771 N N . ARG A 1 215 ? -32.484 -33.916 26.829 1.00 43.53 215 ARG A N 1
ATOM 1772 C CA . ARG A 1 215 ? -32.401 -34.991 25.802 1.00 43.53 215 ARG A CA 1
ATOM 1773 C C . ARG A 1 215 ? -33.648 -35.901 25.616 1.00 43.53 215 ARG A C 1
ATOM 1775 O O . ARG A 1 215 ? -33.657 -36.724 24.707 1.00 43.53 215 ARG A O 1
ATOM 1782 N N . GLN A 1 216 ? -34.726 -35.738 26.388 1.00 46.06 216 GLN A N 1
ATOM 1783 C CA . GLN A 1 216 ? -35.931 -36.602 26.417 1.00 46.06 216 GLN A CA 1
ATOM 1784 C C . GLN A 1 216 ? -37.109 -36.035 25.581 1.00 46.06 216 GLN A C 1
ATOM 1786 O O . GLN A 1 216 ? -38.043 -35.469 26.144 1.00 46.06 216 GLN A O 1
ATOM 1791 N N . ARG A 1 217 ? -36.994 -36.056 24.238 1.00 43.25 217 ARG A N 1
ATOM 1792 C CA . ARG A 1 217 ? -37.660 -35.167 23.231 1.00 43.25 217 ARG A CA 1
ATOM 1793 C C . ARG A 1 217 ? -39.149 -34.746 23.452 1.00 43.25 217 ARG A C 1
ATOM 1795 O O . ARG A 1 217 ? -39.953 -35.511 23.959 1.00 43.25 217 ARG A O 1
ATOM 1802 N N . LYS A 1 218 ? -39.524 -33.572 22.885 1.00 40.59 218 LYS A N 1
ATOM 1803 C CA . LYS A 1 218 ? -40.882 -32.936 22.778 1.00 40.59 218 LYS A CA 1
ATOM 1804 C C . LYS A 1 218 ? -41.354 -31.938 23.897 1.00 40.59 218 LYS A C 1
ATOM 1806 O O . LYS A 1 218 ? -42.397 -32.121 24.509 1.00 40.59 218 LYS A O 1
ATOM 1811 N N . SER A 1 219 ? -40.626 -30.798 24.003 1.00 36.62 219 SER A N 1
ATOM 1812 C CA . SER A 1 219 ? -41.078 -29.365 23.949 1.00 36.62 219 SER A CA 1
ATOM 1813 C C . SER A 1 219 ? -41.125 -28.320 25.205 1.00 36.62 219 SER A C 1
ATOM 1815 O O . SER A 1 219 ? -41.408 -28.750 26.315 1.00 36.62 219 SER A O 1
ATOM 1817 N N . LEU A 1 220 ? -40.778 -26.974 25.049 1.00 38.00 220 LEU A N 1
ATOM 1818 C CA . LEU A 1 220 ? -40.526 -25.647 25.861 1.00 38.00 220 LEU A CA 1
ATOM 1819 C C . LEU A 1 220 ? -41.061 -24.401 25.077 1.00 38.00 220 LEU A C 1
ATOM 1821 O O . LEU A 1 220 ? -40.721 -24.294 23.912 1.00 38.00 220 LEU A O 1
ATOM 1825 N N . TYR A 1 221 ? -41.663 -23.363 25.653 1.00 38.06 221 TYR A N 1
ATOM 1826 C CA . TYR A 1 221 ? -41.876 -22.115 24.877 1.00 38.06 221 TYR A CA 1
ATOM 1827 C C . TYR A 1 221 ? -40.560 -21.346 24.594 1.00 38.06 221 TYR A C 1
ATOM 1829 O O . TYR A 1 221 ? -39.559 -21.549 25.277 1.00 38.06 221 TYR A O 1
ATOM 1837 N N . GLY A 1 222 ? -40.550 -20.498 23.562 1.00 41.47 222 GLY A N 1
ATOM 1838 C CA . GLY A 1 222 ? -39.390 -19.740 23.072 1.00 41.47 222 GLY A CA 1
ATOM 1839 C C . GLY A 1 222 ? -39.782 -18.894 21.853 1.00 41.47 222 GLY A C 1
ATOM 1840 O O . GLY A 1 222 ? -40.968 -18.818 21.543 1.00 41.47 222 GLY A O 1
ATOM 1841 N N . TRP A 1 223 ? -38.816 -18.302 21.147 1.00 37.59 223 TRP A N 1
ATOM 1842 C CA . TRP A 1 223 ? -39.074 -17.378 20.032 1.00 37.59 223 TRP A CA 1
ATOM 1843 C C . TRP A 1 223 ? -38.216 -17.742 18.812 1.00 37.59 223 TRP A C 1
ATOM 1845 O O . TRP A 1 223 ? -37.029 -18.025 18.967 1.00 37.59 223 TRP A O 1
ATOM 1855 N N . SER A 1 224 ? -38.807 -17.733 17.613 1.00 35.09 224 SER A N 1
ATOM 1856 C CA . SER A 1 224 ? -38.072 -17.838 16.342 1.00 35.09 224 SER A CA 1
ATOM 1857 C C . SER A 1 224 ? -37.888 -16.455 15.718 1.00 35.09 224 SER A C 1
ATOM 1859 O O . SER A 1 224 ? -38.747 -15.587 15.867 1.00 35.09 224 SER A O 1
ATOM 1861 N N . CYS A 1 225 ? -36.774 -16.258 15.011 1.00 33.72 225 CYS A N 1
ATOM 1862 C CA . CYS A 1 225 ? -36.512 -15.051 14.216 1.00 33.72 225 CYS A CA 1
ATOM 1863 C C . CYS A 1 225 ? -36.940 -15.203 12.747 1.00 33.72 225 CYS A C 1
ATOM 1865 O O . CYS A 1 225 ? -36.876 -14.238 11.986 1.00 33.72 225 CYS A O 1
ATOM 1867 N N . GLU A 1 226 ? -37.343 -16.408 12.346 1.00 30.23 226 GLU A N 1
ATOM 1868 C CA . GLU A 1 226 ? -37.807 -16.719 10.997 1.00 30.23 226 GLU A CA 1
ATOM 1869 C C . GLU A 1 226 ? -39.324 -16.530 10.909 1.00 30.23 226 GLU A C 1
ATOM 1871 O O . GLU A 1 226 ? -40.058 -16.861 11.845 1.00 30.23 226 GLU A O 1
ATOM 1876 N N . LYS A 1 227 ? -39.799 -16.003 9.773 1.00 31.30 227 LYS A N 1
ATOM 1877 C CA . LYS A 1 227 ? -41.224 -16.061 9.438 1.00 31.30 227 LYS A CA 1
ATOM 1878 C C . LYS A 1 227 ? -41.618 -17.526 9.244 1.00 31.30 227 LYS A C 1
ATOM 1880 O O . LYS A 1 227 ? -40.973 -18.220 8.462 1.00 31.30 227 LYS A O 1
ATOM 1885 N N . LEU A 1 228 ? -42.680 -17.941 9.934 1.00 32.22 228 LEU A N 1
ATOM 1886 C CA . LEU A 1 228 ? -43.533 -19.050 9.499 1.00 32.22 228 LEU A CA 1
ATOM 1887 C C . LEU A 1 228 ? -44.361 -18.607 8.283 1.00 32.22 228 LEU A C 1
ATOM 1889 O O . LEU A 1 228 ? -44.690 -17.396 8.230 1.00 32.22 228 LEU A O 1
#

Foldseek 3Di:
DDPVLVVPCDPLLVVLSVLVVPADDDDPPFDWDKDFQDDLVVLVVVCVPDPPPVVSVVCRPDPVRIDIHGLVSLLVSLVSVCSRPVQLQSVLVNCVSVVVPVVSVVSVVVNVVVVVQVVCVVVVLHPPRPVNVVVVVVVLVPDPCSPVVVVVVVVVVQLVVQAPPADDPPNFDWDADPNDTDTDDDRDSDVVVVVVQVVQWDDDQPQADCCVVVVPDGHHGDTDSDDD